Protein AF-A0AAE3EHC3-F1 (afdb_monomer_lite)

Sequence (246 aa):
MERVQYIPTAGWLVIGMGLILLFVLVWFRGLKLGAGDKSVSIGDTVDKKLNSLKKELDEKEAARAHDEEIRKSLFRESNIIDDKVKADMRRIVRSLSDDIYRVFTQYVKCEFPAVQVENFIKGELFQRIDENHMREKLSFNEIAGYLADVLHDIQKEYAVFLTATHKTTCGEGYPSWDIISQGISIILYTWANKTRDVICTRTREKIFLYKASRDRFILPEFRKTSVDDPILKNEGYLLSLEGGPV

Radius of gyration: 37.95 Å; chains: 1; bounding box: 116×39×96 Å

Secondary structure (DSSP, 8-state):
--------HHHHHHHHHHHHHHHHHHHHH--EEESSS-EEEHHHHHHHHHHHHHHHHHHHHHHHHHHHHHHHHHHHHHHHHHHHHHHHHHHHHHHTHHHHHHHHTTT-SSHHHHHHHHHHHHHHHHHHHHHS-HHHHTSTTTHHHHHHHHHHHHHHHHHHHHHHHTTSTT---PPPHHHHHHHHHHHHHHHHHHHHHHHHHHHHHHHHHHHHHGGG--SHHHHIIIIIHHHHHHHHHHHHHHSS--

Organism: NCBI:txid156

pLDDT: mean 84.54, std 15.84, range [35.78, 97.56]

Structure (mmCIF, N/CA/C/O backbone):
data_AF-A0AAE3EHC3-F1
#
_entry.id   AF-A0AAE3EHC3-F1
#
loop_
_atom_site.group_PDB
_atom_site.id
_atom_site.type_symbol
_atom_site.label_atom_id
_atom_site.label_alt_id
_atom_site.label_comp_id
_atom_site.label_asym_id
_atom_site.label_entity_id
_atom_site.label_seq_id
_atom_site.pdbx_PDB_ins_code
_atom_site.Cartn_x
_atom_site.Cartn_y
_atom_site.Cartn_z
_atom_site.occupancy
_atom_site.B_iso_or_equiv
_atom_site.auth_seq_id
_atom_site.auth_comp_id
_atom_site.auth_asym_id
_atom_site.auth_atom_id
_atom_site.pdbx_PDB_model_num
ATOM 1 N N . MET A 1 1 ? -89.915 1.759 39.140 1.00 36.28 1 MET A N 1
ATOM 2 C CA . MET A 1 1 ? -89.037 2.277 38.072 1.00 36.28 1 MET A CA 1
ATOM 3 C C . MET A 1 1 ? -88.158 3.349 38.672 1.00 36.28 1 MET A C 1
ATOM 5 O O . MET A 1 1 ? -88.655 4.216 39.383 1.00 36.28 1 MET A O 1
ATOM 9 N N . GLU A 1 2 ? -86.861 3.172 38.472 1.00 44.47 2 GLU A N 1
ATOM 10 C CA . GLU A 1 2 ? -85.749 3.901 39.070 1.00 44.47 2 GLU A CA 1
ATOM 11 C C . GLU A 1 2 ? -85.826 5.411 38.803 1.00 44.47 2 GLU A C 1
ATOM 13 O O . GLU A 1 2 ? -86.159 5.844 37.702 1.00 44.47 2 GLU A O 1
ATOM 18 N N . ARG A 1 3 ? -85.448 6.228 39.791 1.00 39.03 3 ARG A N 1
ATOM 19 C CA . ARG A 1 3 ? -84.922 7.571 39.524 1.00 39.03 3 ARG A CA 1
ATOM 20 C C . ARG A 1 3 ? -83.465 7.579 39.940 1.00 39.03 3 ARG A C 1
ATOM 22 O O . ARG A 1 3 ? -83.133 7.928 41.068 1.00 39.03 3 ARG A O 1
ATOM 29 N N . VAL A 1 4 ? -82.609 7.150 39.019 1.00 49.62 4 VAL A N 1
ATOM 30 C CA . VAL A 1 4 ? -81.170 7.392 39.103 1.00 49.62 4 VAL A CA 1
ATOM 31 C C . VAL A 1 4 ? -80.992 8.911 39.065 1.00 49.62 4 VAL A C 1
ATOM 33 O O . VAL A 1 4 ? -81.206 9.545 38.033 1.00 49.62 4 VAL A O 1
ATOM 36 N N . GLN A 1 5 ? -80.704 9.514 40.221 1.00 54.09 5 GLN A N 1
ATOM 37 C CA . GLN A 1 5 ? -80.363 10.931 40.315 1.00 54.09 5 GLN A CA 1
ATOM 38 C C . GLN A 1 5 ? -79.058 11.149 39.549 1.00 54.09 5 GLN A C 1
ATOM 40 O O . GLN A 1 5 ? -77.985 10.728 39.977 1.00 54.09 5 GLN A O 1
ATOM 45 N N . TYR A 1 6 ? -79.169 11.768 38.377 1.00 60.84 6 TYR A N 1
ATOM 46 C CA . TYR A 1 6 ? -78.032 12.082 37.529 1.00 60.84 6 TYR A CA 1
ATOM 47 C C . TYR A 1 6 ? -77.221 13.194 38.202 1.00 60.84 6 TYR A C 1
ATOM 49 O O . TYR A 1 6 ? -77.692 14.325 38.329 1.00 60.84 6 TYR A O 1
ATOM 57 N N . ILE A 1 7 ? -76.018 12.866 38.675 1.00 62.09 7 ILE A N 1
ATOM 58 C CA . ILE A 1 7 ? -75.085 13.863 39.205 1.00 62.09 7 ILE A CA 1
ATOM 59 C C . ILE A 1 7 ? -74.756 14.827 38.049 1.00 62.09 7 ILE A C 1
ATOM 61 O O . ILE A 1 7 ? -74.333 14.362 36.984 1.00 62.09 7 ILE A O 1
ATOM 65 N N . PRO A 1 8 ? -74.958 16.148 38.209 1.00 72.50 8 PRO A N 1
ATOM 66 C CA . PRO A 1 8 ? -74.666 17.117 37.158 1.00 72.50 8 PRO A CA 1
ATOM 67 C C . PRO A 1 8 ? -73.189 17.038 36.752 1.00 72.50 8 PRO A C 1
ATOM 69 O O . PRO A 1 8 ? -72.323 16.764 37.580 1.00 72.50 8 PRO A O 1
ATOM 72 N N . THR A 1 9 ? -72.884 17.292 35.479 1.00 66.81 9 THR A N 1
ATOM 73 C CA . THR A 1 9 ? -71.526 17.187 34.901 1.00 66.81 9 THR A CA 1
ATOM 74 C C . THR A 1 9 ? -70.469 17.967 35.689 1.00 66.81 9 THR A C 1
ATOM 76 O O . THR A 1 9 ? -69.347 17.493 35.852 1.00 66.81 9 THR A O 1
ATOM 79 N N . ALA A 1 10 ? -70.841 19.115 36.263 1.00 70.50 10 ALA A N 1
ATOM 80 C CA . ALA A 1 10 ? -69.983 19.891 37.157 1.00 70.50 10 ALA A CA 1
ATOM 81 C C . ALA A 1 10 ? -69.619 19.144 38.459 1.00 70.50 10 ALA A C 1
ATOM 83 O O . ALA A 1 10 ? -68.497 19.266 38.943 1.00 70.50 10 ALA A O 1
ATOM 84 N N . GLY A 1 11 ? -70.525 18.325 39.004 1.00 72.94 11 GLY A N 1
ATOM 85 C CA . GLY A 1 11 ? -70.280 17.508 40.197 1.00 72.94 11 GLY A CA 1
ATOM 86 C C . GLY A 1 11 ? -69.242 16.409 39.957 1.00 72.94 11 GLY A C 1
ATOM 87 O O . GLY A 1 11 ? -68.356 16.211 40.784 1.00 72.94 11 GLY A O 1
ATOM 88 N N . TRP A 1 12 ? -69.276 15.759 38.790 1.00 77.31 12 TRP A N 1
ATOM 89 C CA . TRP A 1 12 ? -68.246 14.789 38.391 1.00 77.31 12 TRP A CA 1
ATOM 90 C C . TRP A 1 12 ? -66.868 15.427 38.212 1.00 77.31 12 TRP A C 1
ATOM 92 O O . TRP A 1 12 ? -65.858 14.813 38.546 1.00 77.31 12 TRP A O 1
ATOM 102 N N . LEU A 1 13 ? -66.828 16.673 37.737 1.00 75.44 13 LEU A N 1
ATOM 103 C CA . LEU A 1 13 ? -65.592 17.430 37.541 1.00 75.44 13 LEU A CA 1
ATOM 104 C C . LEU A 1 13 ? -64.914 17.749 38.883 1.00 75.44 13 LEU A C 1
ATOM 106 O O . LEU A 1 13 ? -63.709 17.558 39.025 1.00 75.44 13 LEU A O 1
ATOM 110 N N . VAL A 1 14 ? -65.694 18.140 39.896 1.00 80.00 14 VAL A N 1
ATOM 111 C CA . VAL A 1 14 ? -65.186 18.384 41.258 1.00 80.00 14 VAL A CA 1
ATOM 112 C C . VAL A 1 14 ? -64.714 17.088 41.920 1.00 80.00 14 VAL A C 1
ATOM 114 O O . VAL A 1 14 ? -63.658 17.078 42.549 1.00 80.00 14 VAL A O 1
ATOM 117 N N . ILE A 1 15 ? -65.441 15.981 41.742 1.00 80.19 15 ILE A N 1
ATOM 118 C CA . ILE A 1 15 ? -65.029 14.668 42.264 1.00 80.19 15 ILE A CA 1
ATOM 119 C C . ILE A 1 15 ? -63.731 14.203 41.588 1.00 80.19 15 ILE A C 1
ATOM 121 O O . ILE A 1 15 ? -62.803 13.773 42.271 1.00 80.19 15 ILE A O 1
ATOM 125 N N . GLY A 1 16 ? -63.626 14.345 40.264 1.00 79.25 16 GLY A N 1
ATOM 126 C CA . GLY A 1 16 ? -62.414 14.022 39.511 1.00 79.25 16 GLY A CA 1
ATOM 127 C C . GLY A 1 16 ? -61.219 14.876 39.937 1.00 79.25 16 GLY A C 1
ATOM 128 O O . GLY A 1 16 ? -60.144 14.345 40.204 1.00 79.25 16 GLY A O 1
ATOM 129 N N . MET A 1 17 ? -61.413 16.187 40.090 1.00 79.12 17 MET A N 1
ATOM 130 C CA . MET A 1 17 ? -60.374 17.106 40.563 1.00 79.12 17 MET A CA 1
ATOM 131 C C . MET A 1 17 ? -59.958 16.809 42.010 1.00 79.12 17 MET A C 1
ATOM 133 O O . MET A 1 17 ? -58.769 16.843 42.321 1.00 79.12 17 MET A O 1
ATOM 137 N N . GLY A 1 18 ? -60.908 16.446 42.876 1.00 78.75 18 GLY A N 1
ATOM 138 C CA . GLY A 1 18 ? -60.641 16.003 44.242 1.00 78.75 18 GLY A CA 1
ATOM 139 C C . GLY A 1 18 ? -59.811 14.721 44.288 1.00 78.75 18 GLY A C 1
ATOM 140 O O . GLY A 1 18 ? -58.843 14.656 45.040 1.00 78.75 18 GLY A O 1
ATOM 141 N N . LEU A 1 19 ? -60.126 13.736 43.440 1.00 78.25 19 LEU A N 1
ATOM 142 C CA . LEU A 1 19 ? -59.364 12.489 43.323 1.00 78.25 19 LEU A CA 1
ATOM 143 C C . LEU A 1 19 ? -57.957 12.715 42.759 1.00 78.25 19 LEU A C 1
ATOM 145 O O . LEU A 1 19 ? -57.012 12.109 43.254 1.00 78.25 19 LEU A O 1
ATOM 149 N N . ILE A 1 20 ? -57.794 13.614 41.784 1.00 77.50 20 ILE A N 1
ATOM 150 C CA . ILE A 1 20 ? -56.479 13.981 41.237 1.00 77.50 20 ILE A CA 1
ATOM 151 C C . ILE A 1 20 ? -55.646 14.720 42.288 1.00 77.50 20 ILE A C 1
ATOM 153 O O . ILE A 1 20 ? -54.471 14.415 42.451 1.00 77.50 20 ILE A O 1
ATOM 157 N N . LEU A 1 21 ? -56.233 15.645 43.051 1.00 75.31 21 LEU A N 1
ATOM 158 C CA . LEU A 1 21 ? -55.541 16.320 44.154 1.00 75.31 21 LEU A CA 1
ATOM 159 C C . LEU A 1 21 ? -55.148 15.346 45.266 1.00 75.31 21 LEU A C 1
ATOM 161 O O . LEU A 1 21 ? -54.032 15.430 45.772 1.00 75.31 21 LEU A O 1
ATOM 165 N N . LEU A 1 22 ? -56.023 14.396 45.611 1.00 72.62 22 LEU A N 1
ATOM 166 C CA . LEU A 1 22 ? -55.708 13.306 46.537 1.00 72.62 22 LEU A CA 1
ATOM 167 C C . LEU A 1 22 ? -54.562 12.448 46.006 1.00 72.62 22 LEU A C 1
ATOM 169 O O . LEU A 1 22 ? -53.642 12.133 46.752 1.00 72.62 22 LEU A O 1
ATOM 173 N N . PHE A 1 23 ? -54.585 12.122 44.716 1.00 73.75 23 PHE A N 1
ATOM 174 C CA . PHE A 1 23 ? -53.541 11.352 44.054 1.00 73.75 23 PHE A CA 1
ATOM 175 C C . PHE A 1 23 ? -52.200 12.092 44.050 1.00 73.75 23 PHE A C 1
ATOM 177 O O . PHE A 1 23 ? -51.184 11.515 44.420 1.00 73.75 23 PHE A O 1
ATOM 184 N N . VAL A 1 24 ? -52.196 13.385 43.721 1.00 71.25 24 VAL A N 1
ATOM 185 C CA . VAL A 1 24 ? -51.008 14.250 43.749 1.00 71.25 24 VAL A CA 1
ATOM 186 C C . VAL A 1 24 ? -50.483 14.398 45.181 1.00 71.25 24 VAL A C 1
ATOM 188 O O . VAL A 1 24 ? -49.283 14.262 45.406 1.00 71.25 24 VAL A O 1
ATOM 191 N N . LEU A 1 25 ? -51.355 14.593 46.174 1.00 67.31 25 LEU A N 1
ATOM 192 C CA . LEU A 1 25 ? -50.965 14.644 47.588 1.00 67.31 25 LEU A CA 1
ATOM 193 C C . LEU A 1 25 ? -50.366 13.318 48.068 1.00 67.31 25 LEU A C 1
ATOM 195 O O . LEU A 1 25 ? -49.360 13.331 48.773 1.00 67.31 25 LEU A O 1
ATOM 199 N N . VAL A 1 26 ? -50.947 12.188 47.667 1.00 65.19 26 VAL A N 1
ATOM 200 C CA . VAL A 1 26 ? -50.441 10.836 47.948 1.00 65.19 26 VAL A CA 1
ATOM 201 C C . VAL A 1 26 ? -49.082 10.599 47.285 1.00 65.19 26 VAL A C 1
ATOM 203 O O . VAL A 1 26 ? -48.185 10.032 47.911 1.00 65.19 26 VAL A O 1
ATOM 206 N N . TRP A 1 27 ? -48.910 11.071 46.051 1.00 61.59 27 TRP A N 1
ATOM 207 C CA . TRP A 1 27 ? -47.677 10.930 45.282 1.00 61.59 27 TRP A CA 1
ATOM 208 C C . TRP A 1 27 ? -46.538 11.780 45.860 1.00 61.59 27 TRP A C 1
ATOM 210 O O . TRP A 1 27 ? -45.421 11.289 45.993 1.00 61.59 27 TRP A O 1
ATOM 220 N N . PHE A 1 28 ? -46.812 13.028 46.262 1.00 57.47 28 PHE A N 1
ATOM 221 C CA . PHE A 1 28 ? -45.798 13.930 46.825 1.00 57.47 28 PHE A CA 1
ATOM 222 C C . PHE A 1 28 ? -45.478 13.674 48.303 1.00 57.47 28 PHE A C 1
ATOM 224 O O . PHE A 1 28 ? -44.359 13.956 48.724 1.00 57.47 28 PHE A O 1
ATOM 231 N N . ARG A 1 29 ? -46.418 13.160 49.114 1.00 51.47 29 ARG A N 1
ATOM 232 C CA . ARG A 1 29 ? -46.154 12.856 50.538 1.00 51.47 29 ARG A CA 1
ATOM 233 C C . ARG A 1 29 ? -45.667 11.435 50.805 1.00 51.47 29 ARG A C 1
ATOM 235 O O . ARG A 1 29 ? -45.159 11.203 51.897 1.00 51.47 29 ARG A O 1
ATOM 242 N N . GLY A 1 30 ? -45.793 10.518 49.846 1.00 46.09 30 GLY A N 1
ATOM 243 C CA . GLY A 1 30 ? -45.443 9.111 50.024 1.00 46.09 30 GLY A CA 1
ATOM 244 C C . GLY A 1 30 ? -46.370 8.422 51.031 1.00 46.09 30 GLY A C 1
ATOM 245 O O . GLY A 1 30 ? -46.301 8.648 52.238 1.00 46.09 30 GLY A O 1
ATOM 246 N N . LEU A 1 31 ? -47.247 7.538 50.556 1.00 49.78 31 LEU A N 1
ATOM 247 C CA . LEU A 1 31 ? -48.026 6.675 51.446 1.00 49.78 31 LEU A CA 1
ATOM 248 C C . LEU A 1 31 ? -47.083 5.745 52.229 1.00 49.78 31 LEU A C 1
ATOM 250 O O . LEU A 1 31 ? -46.548 4.778 51.684 1.00 49.78 31 LEU A O 1
ATOM 254 N N . LYS A 1 32 ? -46.911 6.011 53.529 1.00 46.47 32 LYS A N 1
ATOM 255 C CA . LYS A 1 32 ? -46.438 5.010 54.492 1.00 46.47 32 LYS A CA 1
ATOM 256 C C . LYS A 1 32 ? -47.599 4.062 54.790 1.00 46.47 32 LYS A C 1
ATOM 258 O O . LYS A 1 32 ? -48.385 4.302 55.701 1.00 46.47 32 LYS A O 1
ATOM 263 N N . LEU A 1 33 ? -47.720 2.995 54.006 1.00 44.19 33 LEU A N 1
ATOM 264 C CA . LEU A 1 33 ? -48.576 1.865 54.360 1.00 44.19 33 LEU A CA 1
ATOM 265 C C . LEU A 1 33 ? -47.860 1.075 55.464 1.00 44.19 33 LEU A C 1
ATOM 267 O O . LEU A 1 33 ? -46.911 0.337 55.209 1.00 44.19 33 LEU A O 1
ATOM 271 N N . GLY A 1 34 ? -48.265 1.312 56.710 1.00 38.72 34 GLY A N 1
ATOM 272 C CA . GLY A 1 34 ? -47.787 0.588 57.884 1.00 38.72 34 GLY A CA 1
ATOM 273 C C . GLY A 1 34 ? -48.930 -0.186 58.529 1.00 38.72 34 GLY A C 1
ATOM 274 O O . GLY A 1 34 ? -49.883 0.418 59.013 1.00 38.72 34 GLY A O 1
ATOM 275 N N . ALA A 1 35 ? -48.821 -1.513 58.546 1.00 41.69 35 ALA A N 1
ATOM 276 C CA . ALA A 1 35 ? -49.590 -2.390 59.419 1.00 41.69 35 ALA A CA 1
ATOM 277 C C . ALA A 1 35 ? -48.598 -3.021 60.408 1.00 41.69 35 ALA A C 1
ATOM 279 O O . ALA A 1 35 ? -47.798 -3.873 60.024 1.00 41.69 35 ALA A O 1
ATOM 280 N N . GLY A 1 36 ? -48.610 -2.561 61.663 1.00 44.69 36 GLY A N 1
ATOM 281 C CA . GLY A 1 36 ? -47.638 -2.974 62.683 1.00 44.69 36 GLY A CA 1
ATOM 282 C C . GLY A 1 36 ? -46.228 -2.411 62.458 1.00 44.69 36 GLY A C 1
ATOM 283 O O . GLY A 1 36 ? -45.997 -1.660 61.515 1.00 44.69 36 GLY A O 1
ATOM 284 N N . ASP A 1 37 ? -45.297 -2.773 63.344 1.00 44.62 37 ASP A N 1
ATOM 285 C CA . ASP A 1 37 ? -43.962 -2.179 63.589 1.00 44.62 37 ASP A CA 1
ATOM 286 C C . ASP A 1 37 ? -42.949 -2.220 62.410 1.00 44.62 37 ASP A C 1
ATOM 288 O O . ASP A 1 37 ? -41.737 -2.117 62.581 1.00 44.62 37 ASP A O 1
ATOM 292 N N . LYS A 1 38 ? -43.426 -2.400 61.174 1.00 44.72 38 LYS A N 1
ATOM 293 C CA . LYS A 1 38 ? -42.649 -2.359 59.932 1.00 44.72 38 LYS A CA 1
ATOM 294 C C . LYS A 1 38 ? -43.399 -1.544 58.880 1.00 44.72 38 LYS A C 1
ATOM 296 O O . LYS A 1 38 ? -44.170 -2.075 58.086 1.00 44.72 38 LYS A O 1
ATOM 301 N N . SER A 1 39 ? -43.155 -0.236 58.857 1.00 45.28 39 SER A N 1
ATOM 302 C CA . SER A 1 39 ? -43.596 0.634 57.763 1.00 45.28 39 SER A CA 1
ATOM 303 C C . SER A 1 39 ? -42.665 0.471 56.561 1.00 45.28 39 SER A C 1
ATOM 305 O O . SER A 1 39 ? -41.479 0.787 56.666 1.00 45.28 39 SER A O 1
ATOM 307 N N . VAL A 1 40 ? -43.184 0.018 55.419 1.00 47.34 40 VAL A N 1
ATOM 308 C CA . VAL A 1 40 ? -42.426 -0.040 54.160 1.00 47.34 40 VAL A CA 1
ATOM 309 C C . VAL A 1 40 ? -42.842 1.152 53.308 1.00 47.34 40 VAL A C 1
ATOM 311 O O . VAL A 1 40 ? -44.000 1.271 52.911 1.00 47.34 40 VAL A O 1
ATOM 314 N N . SER A 1 41 ? -41.903 2.067 53.064 1.00 52.78 41 SER A N 1
ATOM 315 C CA . SER A 1 41 ? -42.125 3.212 52.185 1.00 52.78 41 SER A CA 1
ATOM 316 C C . SER A 1 41 ? -41.929 2.772 50.726 1.00 52.78 41 SER A C 1
ATOM 318 O O . SER A 1 41 ? -40.920 2.168 50.357 1.00 52.78 41 SER A O 1
ATOM 320 N N . ILE A 1 42 ? -42.927 3.039 49.884 1.00 52.56 42 ILE A N 1
ATOM 321 C CA . ILE A 1 42 ? -42.875 2.722 48.449 1.00 52.56 42 ILE A CA 1
ATOM 322 C C . ILE A 1 42 ? -41.852 3.626 47.724 1.00 52.56 42 ILE A C 1
ATOM 324 O O . ILE A 1 42 ? -41.232 3.186 46.756 1.00 52.56 42 ILE A O 1
ATOM 328 N N . GLY A 1 43 ? -41.600 4.838 48.239 1.00 56.28 43 GLY A N 1
ATOM 329 C CA . GLY A 1 43 ? -40.615 5.791 47.704 1.00 56.28 43 GLY A CA 1
ATOM 330 C C . GLY A 1 43 ? -39.173 5.280 47.761 1.00 56.28 43 GLY A C 1
ATOM 331 O O . GLY A 1 43 ? -38.480 5.311 46.749 1.00 56.28 43 GLY A O 1
ATOM 332 N N . ASP A 1 44 ? -38.760 4.666 48.875 1.00 60.81 44 ASP A N 1
ATOM 333 C CA . ASP A 1 44 ? -37.388 4.150 49.029 1.00 60.81 44 ASP A CA 1
ATOM 334 C C . ASP A 1 44 ? -37.056 3.032 48.027 1.00 60.81 44 ASP A C 1
ATOM 336 O O . ASP A 1 44 ? -35.895 2.809 47.681 1.00 60.81 44 ASP A O 1
ATOM 340 N N . THR A 1 45 ? -38.067 2.299 47.553 1.00 62.59 45 THR A N 1
ATOM 341 C CA . THR A 1 45 ? -37.876 1.219 46.573 1.00 62.59 45 THR A CA 1
ATOM 342 C C . THR A 1 45 ? -37.735 1.772 45.154 1.00 62.59 45 THR A C 1
ATOM 344 O O . THR A 1 45 ? -36.946 1.247 44.366 1.00 62.59 45 THR A O 1
ATOM 347 N N . VAL A 1 46 ? -38.468 2.842 44.830 1.00 67.75 46 VAL A N 1
ATOM 348 C CA . VAL A 1 46 ? -38.350 3.554 43.549 1.00 67.75 46 VAL A CA 1
ATOM 349 C C . VAL A 1 46 ? -37.020 4.297 43.479 1.00 67.75 46 VAL A C 1
ATOM 351 O O . VAL A 1 46 ? -36.317 4.154 42.483 1.00 67.75 46 VAL A O 1
ATOM 354 N N . ASP A 1 47 ? -36.612 4.977 44.551 1.00 69.50 47 ASP A N 1
ATOM 355 C CA . ASP A 1 47 ? -35.325 5.679 44.614 1.00 69.50 47 ASP A CA 1
ATOM 356 C C . ASP A 1 47 ? -34.138 4.714 44.528 1.00 69.50 47 ASP A C 1
ATOM 358 O O . ASP A 1 47 ? -33.175 4.981 43.811 1.00 69.50 47 ASP A O 1
ATOM 362 N N . LYS A 1 48 ? -34.213 3.539 45.170 1.00 74.62 48 LYS A N 1
ATOM 363 C CA . LYS A 1 48 ? -33.186 2.492 45.021 1.00 74.62 48 LYS A CA 1
ATOM 364 C C . LYS A 1 48 ? -33.072 1.982 43.586 1.00 74.62 48 LYS A C 1
ATOM 366 O O . LYS A 1 48 ? -31.954 1.831 43.101 1.00 74.62 48 LYS A O 1
ATOM 371 N N . LYS A 1 49 ? -34.199 1.748 42.903 1.00 75.31 49 LYS A N 1
ATOM 372 C CA . LYS A 1 49 ? -34.210 1.329 41.490 1.00 75.31 49 LYS A CA 1
ATOM 373 C C . LYS A 1 49 ? -33.734 2.439 40.553 1.00 75.31 49 LYS A C 1
ATOM 375 O O . LYS A 1 49 ? -33.023 2.171 39.594 1.00 75.31 49 LYS A O 1
ATOM 380 N N . LEU A 1 50 ? -34.092 3.691 40.824 1.00 78.56 50 LEU A N 1
ATOM 381 C CA . LEU A 1 50 ? -33.639 4.834 40.036 1.00 78.56 50 LEU A CA 1
ATOM 382 C C . LEU A 1 50 ? -32.129 5.053 40.201 1.00 78.56 50 LEU A C 1
ATOM 384 O O . LEU A 1 50 ? -31.432 5.308 39.224 1.00 78.56 50 LEU A O 1
ATOM 388 N N . ASN A 1 51 ? -31.611 4.900 41.420 1.00 80.62 51 ASN A N 1
ATOM 389 C CA . ASN A 1 51 ? -30.182 5.004 41.701 1.00 80.62 51 ASN A CA 1
ATOM 390 C C . ASN A 1 51 ? -29.383 3.841 41.099 1.00 80.62 51 ASN A C 1
ATOM 392 O O . ASN A 1 51 ? -28.284 4.076 40.605 1.00 80.62 51 ASN A O 1
ATOM 396 N N . SER A 1 52 ? -29.921 2.614 41.077 1.00 81.88 52 SER A N 1
ATOM 397 C CA . SER A 1 52 ? -29.264 1.498 40.381 1.00 81.88 52 SER A CA 1
ATOM 398 C C . SER A 1 52 ? -29.233 1.716 38.868 1.00 81.88 52 SER A C 1
ATOM 400 O O . SER A 1 52 ? -28.191 1.514 38.261 1.00 81.88 52 SER A O 1
ATOM 402 N N . LEU A 1 53 ? -30.324 2.213 38.274 1.00 84.44 53 LEU A N 1
ATOM 403 C CA . LEU A 1 53 ? -30.372 2.542 36.845 1.00 84.44 53 LEU A CA 1
ATOM 404 C C . LEU A 1 53 ? -29.417 3.681 36.470 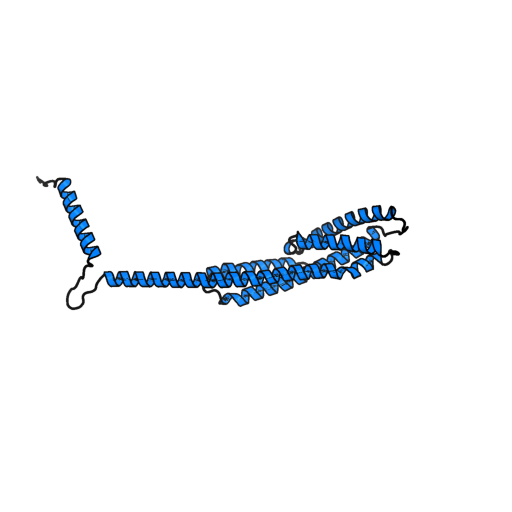1.00 84.44 53 LEU A C 1
ATOM 406 O O . LEU A 1 53 ? -28.760 3.605 35.438 1.00 84.44 53 LEU A O 1
ATOM 410 N N . LYS A 1 54 ? -29.317 4.727 37.301 1.00 86.25 54 LYS A N 1
ATOM 411 C CA . LYS A 1 54 ? -28.325 5.797 37.109 1.00 86.25 54 LYS A CA 1
ATOM 412 C C . LYS A 1 54 ? -26.909 5.241 37.149 1.00 86.25 54 LYS A C 1
ATOM 414 O O . LYS A 1 54 ? -26.131 5.518 36.252 1.00 86.25 54 LYS A O 1
ATOM 419 N N . LYS A 1 55 ? -26.608 4.396 38.136 1.00 88.31 55 LYS A N 1
ATOM 420 C CA . LYS A 1 55 ? -25.289 3.779 38.262 1.00 88.31 55 LYS A CA 1
ATOM 421 C C . LYS A 1 55 ? -24.953 2.879 37.068 1.00 88.31 55 LYS A C 1
ATOM 423 O O . LYS A 1 55 ? -23.849 2.962 36.550 1.00 88.31 55 LYS A O 1
ATOM 428 N N . GLU A 1 56 ? -25.900 2.068 36.599 1.00 85.75 56 GLU A N 1
ATOM 429 C CA . GLU A 1 56 ? -25.732 1.253 35.388 1.00 85.75 56 GLU A CA 1
ATOM 430 C C . GLU A 1 56 ? -25.513 2.117 34.136 1.00 85.75 56 GLU A C 1
ATOM 432 O O . GLU A 1 56 ? -24.718 1.758 33.265 1.00 85.75 56 GLU A O 1
ATOM 437 N N . LEU A 1 57 ? -26.199 3.261 34.038 1.00 87.94 57 LEU A N 1
ATOM 438 C CA . LEU A 1 57 ? -26.006 4.212 32.946 1.00 87.94 57 LEU A CA 1
ATOM 439 C C . LEU A 1 57 ? -24.612 4.847 33.004 1.00 87.94 57 LEU A C 1
ATOM 441 O O . LEU A 1 57 ? -23.914 4.834 31.993 1.00 87.94 57 LEU A O 1
ATOM 445 N N . ASP A 1 58 ? -24.189 5.318 34.176 1.00 89.94 58 ASP A N 1
ATOM 446 C CA . ASP A 1 58 ? -22.874 5.925 34.397 1.00 89.94 58 ASP A CA 1
ATOM 447 C C . ASP A 1 58 ? -21.742 4.919 34.116 1.00 89.94 58 ASP A C 1
ATOM 449 O O . ASP A 1 58 ? -20.766 5.245 33.442 1.00 89.94 58 ASP A O 1
ATOM 453 N N . GLU A 1 59 ? -21.884 3.665 34.566 1.00 89.12 59 GLU A N 1
ATOM 454 C CA . GLU A 1 59 ? -20.932 2.579 34.288 1.00 89.12 59 GLU A CA 1
ATOM 455 C C . GLU A 1 59 ? -20.845 2.283 32.782 1.00 89.12 59 GLU A C 1
ATOM 457 O O . GLU A 1 59 ? -19.752 2.107 32.234 1.00 89.12 59 GLU A O 1
ATOM 462 N N . LYS A 1 60 ? -21.983 2.285 32.077 1.00 89.00 60 LYS A N 1
ATOM 463 C CA . LYS A 1 60 ? -22.025 2.082 30.624 1.00 89.00 60 LYS A CA 1
ATOM 464 C C . LYS A 1 60 ? -21.432 3.262 29.855 1.00 89.00 60 LYS A C 1
ATOM 466 O O . LYS A 1 60 ? -20.760 3.051 28.846 1.00 89.00 60 LYS A O 1
ATOM 471 N N . GLU A 1 61 ? -21.671 4.492 30.295 1.00 90.62 61 GLU A N 1
ATOM 472 C CA . GLU A 1 61 ? -21.075 5.691 29.700 1.00 90.62 61 GLU A CA 1
ATOM 473 C C . GLU A 1 61 ? -19.562 5.738 29.921 1.00 90.62 61 GLU A C 1
ATOM 475 O O . GLU A 1 61 ? -18.820 5.997 28.972 1.00 90.62 61 GLU A O 1
ATOM 480 N N . ALA A 1 62 ? -19.091 5.385 31.119 1.00 92.06 62 ALA A N 1
ATOM 481 C CA . ALA A 1 62 ? -17.668 5.257 31.413 1.00 92.06 62 ALA A CA 1
ATOM 482 C C . ALA A 1 62 ? -16.998 4.182 30.541 1.00 92.06 62 ALA A C 1
ATOM 484 O O . ALA A 1 62 ? -15.935 4.429 29.970 1.00 92.06 62 ALA A O 1
ATOM 485 N N . ALA A 1 63 ? -17.641 3.020 30.363 1.00 92.31 63 ALA A N 1
ATOM 486 C CA . ALA A 1 63 ? -17.147 1.966 29.476 1.00 92.31 63 ALA A CA 1
ATOM 487 C C . ALA A 1 63 ? -17.066 2.428 28.010 1.00 92.31 63 ALA A C 1
ATOM 489 O O . ALA A 1 63 ? -16.072 2.167 27.335 1.00 92.31 63 ALA A O 1
ATOM 490 N N . ARG A 1 64 ? -18.068 3.174 27.521 1.00 93.12 64 ARG A N 1
ATOM 491 C CA . ARG A 1 64 ? -18.033 3.766 26.171 1.00 93.12 64 ARG A CA 1
ATOM 492 C C . ARG A 1 64 ? -16.904 4.774 26.011 1.00 93.12 64 ARG A C 1
ATOM 494 O O . ARG A 1 64 ? -16.239 4.769 24.980 1.00 93.12 64 ARG A O 1
ATOM 501 N N . ALA A 1 65 ? -16.703 5.646 26.998 1.00 93.94 65 ALA A N 1
ATOM 502 C CA . ALA A 1 65 ? -15.634 6.637 26.962 1.00 93.94 65 ALA A CA 1
ATOM 503 C C . ALA A 1 65 ? -14.256 5.960 26.915 1.00 93.94 65 ALA A C 1
ATOM 505 O O . ALA A 1 65 ? -13.421 6.323 26.087 1.00 93.94 65 ALA A O 1
ATOM 506 N N . HIS A 1 66 ? -14.059 4.925 27.735 1.00 94.44 66 HIS A N 1
ATOM 507 C CA . HIS A 1 66 ? -12.840 4.122 27.747 1.00 94.44 66 HIS A CA 1
ATOM 508 C C . HIS A 1 66 ? -12.565 3.445 26.395 1.00 94.44 66 HIS A C 1
ATOM 510 O O . HIS A 1 66 ? -11.480 3.590 25.827 1.00 94.44 66 HIS A O 1
ATOM 516 N N . ASP A 1 67 ? -13.559 2.753 25.837 1.00 94.31 67 ASP A N 1
ATOM 517 C CA . ASP A 1 67 ? -13.419 2.061 24.554 1.00 94.31 67 ASP A CA 1
ATOM 518 C C . ASP A 1 67 ? -13.175 3.033 23.392 1.00 94.31 67 ASP A C 1
ATOM 520 O O . ASP A 1 67 ? -12.418 2.730 22.468 1.00 94.31 67 ASP A O 1
ATOM 524 N N . GLU A 1 68 ? -13.758 4.230 23.444 1.00 94.69 68 GLU A N 1
ATOM 525 C CA . GLU A 1 68 ? -13.534 5.280 22.452 1.00 94.69 68 GLU A CA 1
ATOM 526 C C . GLU A 1 68 ? -12.091 5.814 22.486 1.00 94.69 68 GLU A C 1
ATOM 528 O O . GLU A 1 68 ? -11.500 6.091 21.436 1.00 94.69 68 GLU A O 1
ATOM 533 N N . GLU A 1 69 ? -11.481 5.925 23.668 1.00 95.56 69 GLU A N 1
ATOM 534 C CA . GLU A 1 69 ? -10.061 6.269 23.803 1.00 95.56 69 GLU A CA 1
ATOM 535 C C . GLU A 1 69 ? -9.155 5.173 23.235 1.00 95.56 69 GLU A C 1
ATOM 537 O O . GLU A 1 69 ? -8.233 5.469 22.463 1.00 95.56 69 GLU A O 1
ATOM 542 N N . ILE A 1 70 ? -9.450 3.905 23.537 1.00 95.19 70 ILE A N 1
ATOM 543 C CA . ILE A 1 70 ? -8.712 2.764 22.980 1.00 95.19 70 ILE A CA 1
ATOM 544 C C . ILE A 1 70 ? -8.843 2.744 21.460 1.00 95.19 70 ILE A C 1
ATOM 546 O O . ILE A 1 70 ? -7.834 2.619 20.765 1.00 95.19 70 ILE A O 1
ATOM 550 N N . ARG A 1 71 ? -10.055 2.929 20.927 1.00 95.31 71 ARG A N 1
ATOM 551 C CA . ARG A 1 71 ? -10.317 2.987 19.485 1.00 95.31 71 ARG A CA 1
ATOM 552 C C . ARG A 1 71 ? -9.479 4.067 18.809 1.00 95.31 71 ARG A C 1
ATOM 554 O O . ARG A 1 71 ? -8.885 3.812 17.763 1.00 95.31 71 ARG A O 1
ATOM 561 N N . LYS A 1 72 ? -9.385 5.259 19.408 1.00 95.94 72 LYS A N 1
ATOM 562 C CA . LYS A 1 72 ? -8.542 6.352 18.896 1.00 95.94 72 LYS A CA 1
ATOM 563 C C . LYS A 1 72 ? -7.059 5.988 18.912 1.00 95.94 72 LYS A C 1
ATOM 565 O O . LYS A 1 72 ? -6.376 6.261 17.926 1.00 95.94 72 LYS A O 1
ATOM 570 N N . SER A 1 73 ? -6.560 5.377 19.989 1.00 95.38 73 SER A N 1
ATOM 571 C CA . SER A 1 73 ? -5.161 4.920 20.064 1.00 95.38 73 SER A CA 1
ATOM 572 C C . SER A 1 73 ? -4.865 3.871 18.994 1.00 95.38 73 SER A C 1
ATOM 574 O O . SER A 1 73 ? -3.939 4.031 18.204 1.00 95.38 73 SER A O 1
ATOM 576 N N . LEU A 1 74 ? -5.718 2.851 18.903 1.00 95.75 74 LEU A N 1
ATOM 577 C CA . LEU A 1 74 ? -5.611 1.761 17.940 1.00 95.75 74 LEU A CA 1
ATOM 578 C C . LEU A 1 74 ? -5.649 2.269 16.495 1.00 95.75 74 LEU A C 1
ATOM 580 O O . LEU A 1 74 ? -4.879 1.816 15.651 1.00 95.75 74 LEU A O 1
ATOM 584 N N . PHE A 1 75 ? -6.506 3.251 16.207 1.00 94.94 75 PHE A N 1
ATOM 585 C CA . PHE A 1 75 ? -6.563 3.888 14.895 1.00 94.94 75 PHE A CA 1
ATOM 586 C C . PHE A 1 75 ? -5.261 4.626 14.554 1.00 94.94 75 PHE A C 1
ATOM 588 O O . PHE A 1 75 ? -4.759 4.489 13.439 1.00 94.94 75 PHE A O 1
ATOM 595 N N . ARG A 1 76 ? -4.668 5.355 15.510 1.00 96.50 76 ARG A N 1
ATOM 596 C CA . ARG A 1 76 ? -3.368 6.024 15.314 1.00 96.50 76 ARG A CA 1
ATOM 597 C C . ARG A 1 76 ? -2.254 5.017 15.037 1.00 96.50 76 ARG A C 1
ATOM 599 O O . ARG A 1 76 ? -1.504 5.197 14.084 1.00 96.50 76 ARG A O 1
ATOM 606 N N . GLU A 1 77 ? -2.173 3.950 15.826 1.00 95.94 77 GLU A N 1
ATOM 607 C CA . GLU A 1 77 ? -1.170 2.891 15.649 1.00 95.94 77 GLU A CA 1
ATOM 608 C C . GLU A 1 77 ? -1.336 2.168 14.304 1.00 95.94 77 GLU A C 1
ATOM 610 O O . GLU A 1 77 ? -0.361 1.942 13.588 1.00 95.94 77 GLU A O 1
ATOM 615 N N . SER A 1 78 ? -2.579 1.893 13.900 1.00 95.06 78 SER A N 1
ATOM 616 C CA . SER A 1 78 ? -2.898 1.356 12.575 1.00 95.06 78 SER A CA 1
ATOM 617 C C . SER A 1 78 ? -2.447 2.291 11.444 1.00 95.06 78 SER A C 1
ATOM 619 O O . SER A 1 78 ? -1.892 1.814 10.453 1.00 95.06 78 SER A O 1
ATOM 621 N N . ASN A 1 79 ? -2.654 3.605 11.572 1.00 95.94 79 ASN A N 1
ATOM 622 C CA . ASN A 1 79 ? -2.236 4.569 10.548 1.00 95.94 79 ASN A CA 1
ATOM 623 C C . ASN A 1 79 ? -0.713 4.639 10.414 1.00 95.94 79 ASN A C 1
ATOM 625 O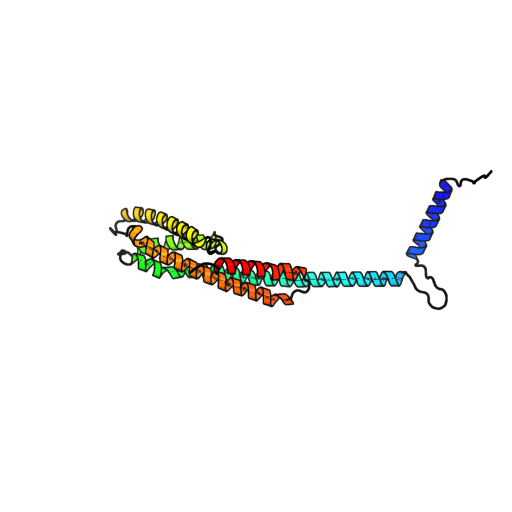 O . ASN A 1 79 ? -0.209 4.690 9.298 1.00 95.94 79 ASN A O 1
ATOM 629 N N . ILE A 1 80 ? 0.025 4.532 11.523 1.00 97.00 80 ILE A N 1
ATOM 630 C CA . ILE A 1 80 ? 1.493 4.438 11.484 1.00 97.00 80 ILE A CA 1
ATOM 631 C C . ILE A 1 80 ? 1.936 3.239 10.633 1.00 97.00 80 ILE A C 1
ATOM 633 O O . ILE A 1 80 ? 2.931 3.325 9.913 1.00 97.00 80 ILE A O 1
ATOM 637 N N . ILE A 1 81 ? 1.214 2.116 10.689 1.00 96.44 81 ILE A N 1
ATOM 638 C CA . ILE A 1 81 ? 1.519 0.959 9.840 1.00 96.44 81 ILE A CA 1
ATOM 639 C C . ILE A 1 81 ? 1.230 1.268 8.364 1.00 96.44 81 ILE A C 1
ATOM 641 O O . ILE A 1 81 ? 2.048 0.914 7.520 1.00 96.44 81 ILE A O 1
ATOM 645 N N . ASP A 1 82 ? 0.132 1.953 8.032 1.00 94.31 82 ASP A N 1
ATOM 646 C CA . ASP A 1 82 ? -0.142 2.353 6.639 1.00 94.31 82 ASP A CA 1
ATOM 647 C C . ASP A 1 82 ? 0.923 3.317 6.091 1.00 94.31 82 ASP A C 1
ATOM 649 O O . ASP A 1 82 ? 1.387 3.147 4.960 1.00 94.31 82 ASP A O 1
ATOM 653 N N . ASP A 1 83 ? 1.381 4.270 6.904 1.00 95.56 83 ASP A N 1
ATOM 654 C CA . ASP A 1 83 ? 2.463 5.185 6.531 1.00 95.56 83 ASP A CA 1
ATOM 655 C C . ASP A 1 83 ? 3.767 4.422 6.259 1.00 95.56 83 ASP A C 1
ATOM 657 O O . ASP A 1 83 ? 4.459 4.688 5.269 1.00 95.56 83 ASP A O 1
ATOM 661 N N . LYS A 1 84 ? 4.081 3.413 7.088 1.00 96.50 84 LYS A N 1
ATOM 662 C CA . LYS A 1 84 ? 5.216 2.505 6.853 1.00 96.50 84 LYS A CA 1
ATOM 663 C C . LYS A 1 84 ? 5.058 1.732 5.546 1.00 96.50 84 LYS A C 1
ATOM 665 O O . LYS A 1 84 ? 6.034 1.642 4.808 1.00 96.50 84 LYS A O 1
ATOM 670 N N . VAL A 1 85 ? 3.860 1.226 5.224 1.00 96.50 85 VAL A N 1
ATOM 671 C CA . VAL A 1 85 ? 3.600 0.547 3.937 1.00 96.50 85 VAL A CA 1
ATOM 672 C C . VAL A 1 85 ? 3.977 1.482 2.793 1.00 96.50 85 VAL A C 1
ATOM 674 O O . VAL A 1 85 ? 4.783 1.119 1.941 1.00 96.50 85 VAL A O 1
ATOM 677 N N . LYS A 1 86 ? 3.459 2.716 2.796 1.00 95.44 86 LYS A N 1
ATOM 678 C CA . LYS A 1 86 ? 3.730 3.690 1.732 1.00 95.44 86 LYS A CA 1
ATOM 679 C C . LYS A 1 86 ? 5.216 4.037 1.626 1.00 95.44 86 LYS A C 1
ATOM 681 O O . LYS A 1 86 ? 5.760 4.103 0.522 1.00 95.44 86 LYS A O 1
ATOM 686 N N . ALA A 1 87 ? 5.891 4.217 2.759 1.00 96.62 87 ALA A N 1
ATOM 687 C CA . ALA A 1 87 ? 7.325 4.483 2.798 1.00 96.62 87 ALA A CA 1
ATOM 688 C C . ALA A 1 87 ? 8.158 3.315 2.238 1.00 96.62 87 ALA A C 1
ATOM 690 O O . ALA A 1 87 ? 9.088 3.550 1.460 1.00 96.62 87 ALA A O 1
ATOM 691 N N . ASP A 1 88 ? 7.810 2.078 2.595 1.00 97.31 88 ASP A N 1
ATOM 692 C CA . ASP A 1 88 ? 8.480 0.861 2.134 1.00 97.31 88 ASP A CA 1
ATOM 693 C C . ASP A 1 88 ? 8.262 0.647 0.625 1.00 97.31 88 ASP A C 1
ATOM 695 O O . ASP A 1 88 ? 9.227 0.417 -0.105 1.00 97.31 88 ASP A O 1
ATOM 699 N N . MET A 1 89 ? 7.038 0.842 0.117 1.00 97.31 89 MET A N 1
ATOM 700 C CA . MET A 1 89 ? 6.746 0.790 -1.325 1.00 97.31 89 MET A CA 1
ATOM 701 C C . MET A 1 89 ? 7.575 1.815 -2.112 1.00 97.31 89 MET A C 1
ATOM 703 O O . MET A 1 89 ? 8.213 1.488 -3.113 1.00 97.31 89 MET A O 1
ATOM 707 N N . ARG A 1 90 ? 7.649 3.062 -1.627 1.00 97.06 90 ARG A N 1
ATOM 708 C CA . ARG A 1 90 ? 8.486 4.101 -2.248 1.00 97.06 90 ARG A CA 1
ATOM 709 C C . ARG A 1 90 ? 9.976 3.755 -2.188 1.00 97.06 90 ARG A C 1
ATOM 711 O O . ARG A 1 90 ? 10.723 4.099 -3.100 1.00 97.06 90 ARG A O 1
ATOM 718 N N . ARG A 1 91 ? 10.436 3.082 -1.127 1.00 97.38 91 ARG A N 1
ATOM 719 C CA . ARG A 1 91 ? 11.823 2.604 -1.019 1.00 97.38 91 ARG A CA 1
ATOM 720 C C . ARG A 1 91 ? 12.135 1.555 -2.086 1.00 97.38 91 ARG A C 1
ATOM 722 O O . ARG A 1 91 ? 13.216 1.627 -2.664 1.00 97.38 91 ARG A O 1
ATOM 729 N N . ILE A 1 92 ? 11.194 0.657 -2.389 1.00 97.56 92 ILE A N 1
ATOM 730 C CA . ILE A 1 92 ? 11.349 -0.324 -3.474 1.00 97.56 92 ILE A CA 1
ATOM 731 C C . ILE A 1 92 ? 11.597 0.401 -4.798 1.00 97.56 92 ILE A C 1
ATOM 733 O O . ILE A 1 92 ? 12.600 0.116 -5.444 1.00 97.56 92 ILE A O 1
ATOM 737 N N . VAL A 1 93 ? 10.773 1.390 -5.160 1.00 97.12 93 VAL A N 1
ATOM 738 C CA . VAL A 1 93 ? 10.957 2.154 -6.412 1.00 97.12 93 VAL A CA 1
ATOM 739 C C . VAL A 1 93 ? 12.324 2.833 -6.468 1.00 97.12 93 VAL A C 1
ATOM 741 O O . VAL A 1 93 ? 13.003 2.769 -7.490 1.00 97.12 93 VAL A O 1
ATOM 744 N N . ARG A 1 94 ? 12.789 3.427 -5.359 1.00 95.50 94 ARG A N 1
ATOM 745 C CA . ARG A 1 94 ? 14.133 4.029 -5.310 1.00 95.50 94 ARG A CA 1
ATOM 746 C C . ARG A 1 94 ? 15.239 3.015 -5.592 1.00 95.50 94 ARG A C 1
ATOM 748 O O . ARG A 1 94 ? 16.188 3.370 -6.279 1.00 95.50 94 ARG A O 1
ATOM 755 N N . SER A 1 95 ? 15.100 1.778 -5.111 1.00 95.50 95 SER A N 1
ATOM 756 C CA . SER A 1 95 ? 16.109 0.728 -5.305 1.00 95.50 95 SER A CA 1
ATOM 757 C C . SER A 1 95 ? 16.196 0.165 -6.729 1.00 95.50 95 SER A C 1
ATOM 759 O O . SER A 1 95 ? 17.124 -0.580 -7.009 1.00 95.50 95 SER A O 1
ATOM 761 N N . LEU A 1 96 ? 15.279 0.529 -7.634 1.00 95.00 96 LEU A N 1
ATOM 762 C CA . LEU A 1 96 ? 15.274 0.025 -9.014 1.00 95.00 96 LEU A CA 1
ATOM 763 C C . LEU A 1 96 ? 16.293 0.711 -9.943 1.00 95.00 96 LEU A C 1
ATOM 765 O O . LEU A 1 96 ? 16.352 0.339 -11.109 1.00 95.00 96 LEU A O 1
ATOM 769 N N . SER A 1 97 ? 17.072 1.703 -9.476 1.00 91.56 97 SER A N 1
ATOM 770 C CA . SER A 1 97 ? 18.066 2.416 -10.314 1.00 91.56 97 SER A CA 1
ATOM 771 C C . SER A 1 97 ? 18.968 1.453 -11.074 1.00 91.56 97 SER A C 1
ATOM 773 O O . SER A 1 97 ? 19.054 1.513 -12.297 1.00 91.56 97 SER A O 1
ATOM 775 N N . ASP A 1 98 ? 19.604 0.544 -10.337 1.00 90.44 98 ASP A N 1
ATOM 776 C CA . ASP A 1 98 ? 20.610 -0.359 -10.886 1.00 90.44 98 ASP A CA 1
ATOM 777 C C . ASP A 1 98 ? 19.982 -1.357 -11.859 1.00 90.44 98 ASP A C 1
ATOM 779 O O . ASP A 1 98 ? 20.568 -1.671 -12.894 1.00 90.44 98 ASP A O 1
ATOM 783 N N . ASP A 1 99 ? 18.776 -1.836 -11.545 1.00 92.38 99 ASP A N 1
ATOM 784 C CA . ASP A 1 99 ? 18.037 -2.770 -12.391 1.00 92.38 99 ASP A CA 1
ATOM 785 C C . ASP A 1 99 ? 17.656 -2.109 -13.722 1.00 92.38 99 ASP A C 1
ATOM 787 O O . ASP A 1 99 ? 17.876 -2.692 -14.785 1.00 92.38 99 ASP A O 1
ATOM 791 N N . ILE A 1 100 ? 17.161 -0.866 -13.675 1.00 91.56 100 ILE A N 1
ATOM 792 C CA . ILE A 1 100 ? 16.850 -0.077 -14.873 1.00 91.56 100 ILE A CA 1
ATOM 793 C C . ILE A 1 100 ? 18.132 0.172 -15.666 1.00 91.56 100 ILE A C 1
ATOM 795 O O . ILE A 1 100 ? 18.182 -0.133 -16.855 1.00 91.56 100 ILE A O 1
ATOM 799 N N . TYR A 1 101 ? 19.197 0.652 -15.020 1.00 88.69 101 TYR A N 1
ATOM 800 C CA . TYR A 1 101 ? 20.456 0.965 -15.692 1.00 88.69 101 TYR A CA 1
ATOM 801 C C . TYR A 1 101 ? 21.034 -0.246 -16.434 1.00 88.69 101 TYR A C 1
ATOM 803 O O . TYR A 1 101 ? 21.492 -0.108 -17.570 1.00 88.69 101 TYR A O 1
ATOM 811 N N . ARG A 1 102 ? 20.948 -1.452 -15.855 1.00 89.25 102 ARG A N 1
ATOM 812 C CA . ARG A 1 102 ? 21.408 -2.705 -16.485 1.00 89.25 102 ARG A CA 1
ATOM 813 C C . ARG A 1 102 ? 20.726 -3.007 -17.817 1.00 89.25 102 ARG A C 1
ATOM 815 O O . ARG A 1 102 ? 21.390 -3.525 -18.711 1.00 89.25 102 ARG A O 1
ATOM 822 N N . VAL A 1 103 ? 19.449 -2.656 -17.980 1.00 89.31 103 VAL A N 1
ATOM 823 C CA . VAL A 1 103 ? 18.723 -2.832 -19.254 1.00 89.31 103 VAL A CA 1
ATOM 824 C C . VAL A 1 103 ? 19.325 -1.955 -20.354 1.00 89.31 103 VAL A C 1
ATOM 826 O O . VAL A 1 103 ? 19.386 -2.362 -21.513 1.00 89.31 103 VAL A O 1
ATOM 829 N N . PHE A 1 104 ? 19.824 -0.771 -19.991 1.00 84.25 104 PHE A N 1
ATOM 830 C CA . PHE A 1 104 ? 20.321 0.223 -20.942 1.00 84.25 104 PHE A CA 1
ATOM 831 C C . PHE A 1 104 ? 21.851 0.276 -21.051 1.00 84.25 104 PHE A C 1
ATOM 833 O O . PHE A 1 104 ? 22.358 0.871 -21.997 1.00 84.25 104 PHE A O 1
ATOM 840 N N . THR A 1 105 ? 22.599 -0.374 -20.152 1.00 79.94 105 THR A N 1
ATOM 841 C CA . THR A 1 105 ? 24.072 -0.259 -20.045 1.00 79.94 105 THR A CA 1
ATOM 842 C C . THR A 1 105 ? 24.798 -0.559 -21.363 1.00 79.94 105 THR A C 1
ATOM 844 O O . THR A 1 105 ? 25.830 0.033 -21.650 1.00 79.94 105 THR A O 1
ATOM 847 N N . GLN A 1 106 ? 24.255 -1.452 -22.195 1.00 78.38 106 GLN A N 1
ATOM 848 C CA . GLN A 1 106 ? 24.860 -1.833 -23.478 1.00 78.38 106 GLN A CA 1
ATOM 849 C C . GLN A 1 106 ? 24.663 -0.792 -24.595 1.00 78.38 106 GLN A C 1
ATOM 851 O O . GLN A 1 106 ? 25.317 -0.874 -25.633 1.00 78.38 106 GLN A O 1
ATOM 856 N N . TYR A 1 107 ? 23.774 0.181 -24.389 1.00 76.38 107 TYR A N 1
ATOM 857 C CA . TYR A 1 107 ? 23.345 1.151 -25.400 1.00 76.38 107 TYR A CA 1
ATOM 858 C C . TYR A 1 107 ? 23.703 2.598 -25.038 1.00 76.38 107 TYR A C 1
ATOM 860 O O . TYR A 1 107 ? 23.639 3.486 -25.884 1.00 76.38 107 TYR A O 1
ATOM 868 N N . VAL A 1 108 ? 24.081 2.836 -23.784 1.00 71.00 108 VAL A N 1
ATOM 869 C CA . VAL A 1 108 ? 24.342 4.162 -23.222 1.00 71.00 108 VAL A CA 1
ATOM 870 C C . VAL A 1 108 ? 25.824 4.506 -23.385 1.00 71.00 108 VAL A C 1
ATOM 872 O O . VAL A 1 108 ? 26.682 3.832 -22.820 1.00 71.00 108 VAL A O 1
ATOM 875 N N . LYS A 1 109 ? 26.139 5.570 -24.133 1.00 71.06 109 LYS A N 1
ATOM 876 C CA . LYS A 1 109 ? 27.489 6.167 -24.203 1.00 71.06 109 LYS A CA 1
ATOM 877 C C . LYS A 1 109 ? 27.582 7.453 -23.366 1.00 71.06 109 LYS A C 1
ATOM 879 O O . LYS A 1 109 ? 28.666 7.805 -22.910 1.00 71.06 109 LYS A O 1
ATOM 884 N N . CYS A 1 110 ? 26.459 8.126 -23.129 1.00 70.56 110 CYS A N 1
ATOM 885 C CA . CYS A 1 110 ? 26.279 9.310 -22.303 1.00 70.56 110 CYS A CA 1
ATOM 886 C C . CYS A 1 110 ? 25.274 9.018 -21.189 1.00 70.56 110 CYS A C 1
ATOM 888 O O . CYS A 1 110 ? 24.180 8.523 -21.422 1.00 70.56 110 CYS A O 1
ATOM 890 N N . GLU A 1 111 ? 25.611 9.397 -19.963 1.00 73.44 111 GLU A N 1
ATOM 891 C CA . GLU A 1 111 ? 24.801 9.108 -18.776 1.00 73.44 111 GLU A CA 1
ATOM 892 C C . GLU A 1 111 ? 23.446 9.844 -18.764 1.00 73.44 111 GLU A C 1
ATOM 894 O O . GLU A 1 111 ? 22.462 9.349 -18.216 1.00 73.44 111 GLU A O 1
ATOM 899 N N . PHE A 1 112 ? 23.360 11.007 -19.421 1.00 75.69 112 PHE A N 1
ATOM 900 C CA . PHE A 1 112 ? 22.194 11.890 -19.340 1.00 75.69 112 PHE A CA 1
ATOM 901 C C . PHE A 1 112 ? 20.873 11.240 -19.783 1.00 75.69 112 PHE A C 1
ATOM 903 O O . PHE A 1 112 ? 19.895 11.330 -19.036 1.00 75.69 112 PHE A O 1
ATOM 910 N N . PRO A 1 113 ? 20.776 10.555 -20.937 1.00 76.94 113 PRO A N 1
ATOM 911 C CA . PRO A 1 113 ? 19.497 9.990 -21.330 1.00 76.94 113 PRO A CA 1
ATOM 912 C C . PRO A 1 113 ? 19.191 8.670 -20.596 1.00 76.94 113 PRO A C 1
ATOM 914 O O . PRO A 1 113 ? 18.023 8.312 -20.480 1.00 76.94 113 PRO A O 1
ATOM 917 N N . ALA A 1 114 ? 20.186 7.998 -19.998 1.00 78.81 114 ALA A N 1
ATOM 918 C CA . ALA A 1 114 ? 19.935 6.890 -19.067 1.00 78.81 114 ALA A CA 1
ATOM 919 C C . ALA A 1 114 ? 19.218 7.372 -17.794 1.00 78.81 114 ALA A C 1
ATOM 921 O O . ALA A 1 114 ? 18.253 6.748 -17.355 1.00 78.81 114 ALA A O 1
ATOM 922 N N . VAL A 1 115 ? 19.626 8.530 -17.261 1.00 85.50 115 VAL A N 1
ATOM 923 C CA . VAL A 1 115 ? 18.951 9.184 -16.127 1.00 85.50 115 VAL A CA 1
ATOM 924 C C . VAL A 1 115 ? 17.520 9.590 -16.489 1.00 85.50 115 VAL A C 1
ATOM 926 O O . VAL A 1 115 ? 16.614 9.445 -15.673 1.00 85.50 115 VAL A O 1
ATOM 929 N N . GLN A 1 116 ? 17.276 10.062 -17.716 1.00 87.25 116 GLN A N 1
ATOM 930 C CA . GLN A 1 116 ? 15.911 10.377 -18.161 1.00 87.25 116 GLN A CA 1
ATOM 931 C C . GLN A 1 116 ? 15.016 9.139 -18.192 1.00 87.25 116 GLN A C 1
ATOM 933 O O . GLN A 1 116 ? 13.874 9.200 -17.735 1.00 87.25 116 GLN A O 1
ATOM 938 N N . VAL A 1 117 ? 15.548 8.015 -18.677 1.00 88.56 117 VAL A N 1
ATOM 939 C CA . VAL A 1 117 ? 14.820 6.746 -18.696 1.00 88.56 117 VAL A CA 1
ATOM 940 C C . VAL A 1 117 ? 14.486 6.261 -17.293 1.00 88.56 117 VAL A C 1
ATOM 942 O O . VAL A 1 117 ? 13.344 5.905 -17.009 1.00 88.56 117 VAL A O 1
ATOM 945 N N . GLU A 1 118 ? 15.458 6.312 -16.387 1.00 92.12 118 GLU A N 1
ATOM 946 C CA . GLU A 1 118 ? 15.226 6.017 -14.978 1.00 92.12 118 GLU A CA 1
ATOM 947 C C . GLU A 1 118 ? 14.129 6.908 -14.380 1.00 92.12 118 GLU A C 1
ATOM 949 O O . GLU A 1 118 ? 13.235 6.409 -13.692 1.00 92.12 118 GLU A O 1
ATOM 954 N N . ASN A 1 119 ? 14.176 8.213 -14.656 1.00 92.69 119 ASN A N 1
ATOM 955 C CA . ASN A 1 119 ? 13.254 9.184 -14.080 1.00 92.69 119 ASN A CA 1
ATOM 956 C C . ASN A 1 119 ? 11.805 8.935 -14.487 1.00 92.69 119 ASN A C 1
ATOM 958 O O . ASN A 1 119 ? 10.948 8.934 -13.604 1.00 92.69 119 ASN A O 1
ATOM 962 N N . PHE A 1 120 ? 11.507 8.715 -15.772 1.00 93.81 120 PHE A N 1
ATOM 963 C CA . PHE A 1 120 ? 10.113 8.507 -16.176 1.00 93.81 120 P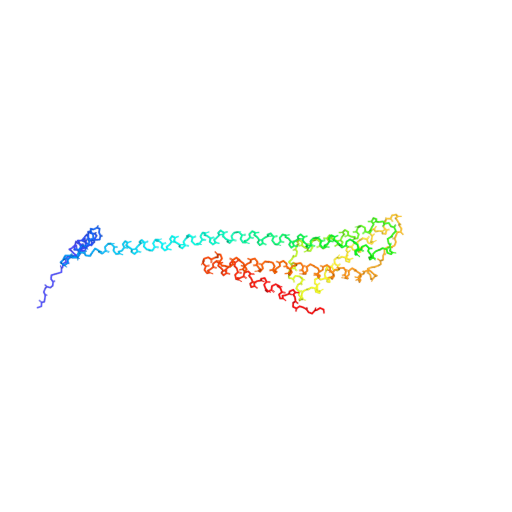HE A CA 1
ATOM 964 C C . PHE A 1 120 ? 9.592 7.140 -15.716 1.00 93.81 120 PHE A C 1
ATOM 966 O O . PHE A 1 120 ? 8.469 7.066 -15.228 1.00 93.81 120 PHE A O 1
ATOM 973 N N . ILE A 1 121 ? 10.415 6.079 -15.753 1.00 95.12 121 ILE A N 1
ATOM 974 C CA . ILE A 1 121 ? 10.013 4.756 -15.243 1.00 95.12 121 ILE A CA 1
ATOM 975 C C . ILE A 1 121 ? 9.685 4.850 -13.752 1.00 95.12 121 ILE A C 1
ATOM 977 O O . ILE A 1 121 ? 8.643 4.382 -13.300 1.00 95.12 121 ILE A O 1
ATOM 981 N N . LYS A 1 122 ? 10.564 5.467 -12.957 1.00 96.38 122 LYS A N 1
ATOM 982 C CA . LYS A 1 122 ? 10.309 5.634 -11.524 1.00 96.38 122 LYS A CA 1
ATOM 983 C C . LYS A 1 122 ? 9.163 6.592 -11.247 1.00 96.38 122 LYS A C 1
ATOM 985 O O . LYS A 1 122 ? 8.422 6.353 -10.299 1.00 96.38 122 LYS A O 1
ATOM 990 N N . GLY A 1 123 ? 9.031 7.654 -12.037 1.00 96.00 123 GLY A N 1
ATOM 991 C CA . GLY A 1 123 ? 7.925 8.604 -11.961 1.00 96.00 123 GLY A CA 1
ATOM 992 C C . GLY A 1 123 ? 6.587 7.891 -12.091 1.00 96.00 123 GLY A C 1
ATOM 993 O O . GLY A 1 123 ? 5.745 8.020 -11.204 1.00 96.00 123 GLY A O 1
ATOM 994 N N . GLU A 1 124 ? 6.469 7.036 -13.105 1.00 95.75 124 GLU A N 1
ATOM 995 C CA . GLU A 1 124 ? 5.306 6.187 -13.334 1.00 95.75 124 GLU A CA 1
ATOM 996 C C . GLU A 1 124 ? 5.001 5.314 -12.104 1.00 95.75 124 GLU A C 1
ATOM 998 O O . GLU A 1 124 ? 3.907 5.356 -11.544 1.00 95.75 124 GLU A O 1
ATOM 1003 N N . LEU A 1 125 ? 5.996 4.586 -11.587 1.00 96.88 125 LEU A N 1
ATOM 1004 C CA . LEU A 1 125 ? 5.807 3.715 -10.419 1.00 96.88 125 LEU A CA 1
ATOM 1005 C C . LEU A 1 125 ? 5.467 4.476 -9.129 1.00 96.88 125 LEU A C 1
ATOM 1007 O O . LEU A 1 125 ? 4.694 3.980 -8.305 1.00 96.88 125 LEU A O 1
ATOM 1011 N N . PHE A 1 126 ? 6.030 5.670 -8.924 1.00 97.19 126 PHE A N 1
ATOM 1012 C CA . PHE A 1 126 ? 5.664 6.524 -7.795 1.00 97.19 126 PHE A CA 1
ATOM 1013 C C . PHE A 1 126 ? 4.221 7.004 -7.903 1.00 97.19 126 PHE A C 1
ATOM 1015 O O . PHE A 1 126 ? 3.498 6.931 -6.908 1.00 97.19 126 PHE A O 1
ATOM 1022 N N . GLN A 1 127 ? 3.794 7.426 -9.094 1.00 95.44 127 GLN A N 1
ATOM 1023 C CA . GLN A 1 127 ? 2.417 7.835 -9.345 1.00 95.44 127 GLN A CA 1
ATOM 1024 C C . GLN A 1 127 ? 1.447 6.690 -9.037 1.00 95.44 127 GLN A C 1
ATOM 1026 O O . GLN A 1 127 ? 0.494 6.873 -8.281 1.00 95.44 127 GLN A O 1
ATOM 1031 N N . ARG A 1 128 ? 1.751 5.472 -9.503 1.00 94.88 128 ARG A N 1
ATOM 1032 C CA . ARG A 1 128 ? 0.963 4.273 -9.181 1.00 94.88 128 ARG A CA 1
ATOM 1033 C C . ARG A 1 128 ? 0.834 4.036 -7.677 1.00 94.88 128 ARG A C 1
ATOM 1035 O O . ARG A 1 128 ? -0.260 3.754 -7.202 1.00 94.88 128 ARG A O 1
ATOM 1042 N N . ILE A 1 129 ? 1.918 4.176 -6.915 1.00 95.00 129 ILE A N 1
ATOM 1043 C CA . ILE A 1 129 ? 1.884 4.024 -5.450 1.00 95.00 129 ILE A CA 1
ATOM 1044 C C . ILE A 1 129 ? 1.008 5.090 -4.780 1.00 95.00 129 ILE A C 1
ATOM 1046 O O . ILE A 1 129 ? 0.397 4.820 -3.743 1.00 95.00 129 ILE A O 1
ATOM 1050 N N . ASP A 1 130 ? 0.990 6.305 -5.319 1.00 92.56 130 ASP A N 1
ATOM 1051 C CA . ASP A 1 130 ? 0.317 7.439 -4.698 1.00 92.56 130 ASP A CA 1
ATOM 1052 C C . ASP A 1 130 ? -1.170 7.530 -5.039 1.00 92.56 130 ASP A C 1
ATOM 1054 O O . ASP A 1 130 ? -1.950 7.935 -4.174 1.00 92.56 130 ASP A O 1
ATOM 1058 N N . GLU A 1 131 ? -1.547 7.134 -6.252 1.00 91.19 131 GLU A N 1
ATOM 1059 C CA . GLU A 1 131 ? -2.883 7.359 -6.805 1.00 91.19 131 GLU A CA 1
ATOM 1060 C C . GLU A 1 131 ? -3.743 6.090 -6.844 1.00 91.19 131 GLU A C 1
ATOM 1062 O O . GLU A 1 131 ? -4.970 6.188 -6.802 1.00 91.19 131 GLU A O 1
ATOM 1067 N N . ASN A 1 132 ? -3.138 4.896 -6.860 1.00 91.44 132 ASN A N 1
ATOM 1068 C CA . ASN A 1 132 ? -3.890 3.653 -7.023 1.00 91.44 132 ASN A CA 1
ATOM 1069 C C . ASN A 1 132 ? -4.127 2.895 -5.715 1.00 91.44 132 ASN A C 1
ATOM 1071 O O . ASN A 1 132 ? -3.333 2.896 -4.770 1.00 91.44 132 ASN A O 1
ATOM 1075 N N . HIS A 1 133 ? -5.206 2.109 -5.706 1.00 92.00 133 HIS A N 1
ATOM 1076 C CA . HIS A 1 133 ? -5.460 1.105 -4.678 1.00 92.00 133 HIS A CA 1
ATOM 1077 C C . HIS A 1 133 ? -4.574 -0.128 -4.890 1.00 92.00 133 HIS A C 1
ATOM 1079 O O . HIS A 1 133 ? -5.014 -1.166 -5.377 1.00 92.00 133 HIS A O 1
ATOM 1085 N N . MET A 1 134 ? -3.307 -0.028 -4.480 1.00 94.19 134 MET A N 1
ATOM 1086 C CA . MET A 1 134 ? -2.294 -1.071 -4.703 1.00 94.19 134 MET A CA 1
ATOM 1087 C C . MET A 1 134 ? -2.683 -2.458 -4.166 1.00 94.19 134 MET A C 1
ATOM 1089 O O . MET A 1 134 ? -2.269 -3.461 -4.732 1.00 94.19 134 MET A O 1
ATOM 1093 N N . ARG A 1 135 ? -3.506 -2.543 -3.110 1.00 93.19 135 ARG A N 1
ATOM 1094 C CA . ARG A 1 135 ? -4.008 -3.831 -2.585 1.00 93.19 135 ARG A CA 1
ATOM 1095 C C . ARG A 1 135 ? -4.934 -4.553 -3.567 1.00 93.19 135 ARG A C 1
ATOM 1097 O O . ARG A 1 135 ? -4.951 -5.773 -3.597 1.00 93.19 135 ARG A O 1
ATOM 1104 N N . GLU A 1 136 ? -5.705 -3.800 -4.340 1.00 92.94 136 GLU A N 1
ATOM 1105 C CA . GLU A 1 136 ? -6.627 -4.333 -5.343 1.00 92.94 136 GLU A CA 1
ATOM 1106 C C . GLU A 1 136 ? -5.877 -4.626 -6.643 1.00 92.94 136 GLU A C 1
ATOM 1108 O O . GLU A 1 136 ? -5.916 -5.748 -7.143 1.00 92.94 136 GLU A O 1
ATOM 1113 N N . LYS A 1 137 ? -5.075 -3.658 -7.102 1.00 93.88 137 LYS A N 1
ATOM 1114 C CA . LYS A 1 137 ? -4.323 -3.756 -8.359 1.00 93.88 137 LYS A CA 1
ATOM 1115 C C . LYS A 1 137 ? -3.263 -4.855 -8.362 1.00 93.88 137 LYS A C 1
ATOM 1117 O O . LYS A 1 137 ? -2.945 -5.393 -9.415 1.00 93.88 137 LYS A O 1
ATOM 1122 N N . LEU A 1 138 ? -2.719 -5.195 -7.193 1.00 93.75 138 LEU A N 1
ATOM 1123 C CA . LEU A 1 138 ? -1.769 -6.300 -7.026 1.00 93.75 138 LEU A CA 1
ATOM 1124 C C . LEU A 1 138 ? -2.431 -7.603 -6.559 1.00 93.75 138 LEU A C 1
ATOM 1126 O O . LEU A 1 138 ? -1.725 -8.558 -6.227 1.00 93.75 138 LEU A O 1
ATOM 1130 N N . SER A 1 139 ? -3.765 -7.656 -6.514 1.00 92.50 139 SER A N 1
ATOM 1131 C CA . SER A 1 139 ? -4.482 -8.910 -6.288 1.00 92.50 139 SER A CA 1
ATOM 1132 C C . SER A 1 139 ? -4.244 -9.873 -7.447 1.00 92.50 139 SER A C 1
ATOM 1134 O O . SER A 1 139 ? -3.989 -9.458 -8.581 1.00 92.50 139 SER A O 1
ATOM 1136 N N . PHE A 1 140 ? -4.352 -11.171 -7.171 1.00 87.38 140 PHE A N 1
ATOM 1137 C CA . PHE A 1 140 ? -4.102 -12.208 -8.170 1.00 87.38 140 PHE A CA 1
ATOM 1138 C C . PHE A 1 140 ? -4.904 -12.013 -9.470 1.00 87.38 140 PHE A C 1
ATOM 1140 O O . PHE A 1 140 ? -4.380 -12.230 -10.560 1.00 87.38 140 PHE A O 1
ATOM 1147 N N . ASN A 1 141 ? -6.155 -11.565 -9.357 1.00 87.75 141 ASN A N 1
ATOM 1148 C CA . ASN A 1 141 ? -7.045 -11.426 -10.507 1.00 87.75 141 ASN A CA 1
ATOM 1149 C C . ASN A 1 141 ? -6.712 -10.208 -11.382 1.00 87.75 141 ASN A C 1
ATOM 1151 O O . ASN A 1 141 ? -7.037 -10.210 -12.566 1.00 87.75 141 ASN A O 1
ATOM 1155 N N . GLU A 1 142 ? -6.092 -9.168 -10.817 1.00 91.88 142 GLU A N 1
ATOM 1156 C CA . GLU A 1 142 ? -5.849 -7.905 -11.526 1.00 91.88 142 GLU A CA 1
ATOM 1157 C C . GLU A 1 142 ? -4.394 -7.711 -11.958 1.00 91.88 142 GLU A C 1
ATOM 1159 O O . GLU A 1 142 ? -4.144 -7.002 -12.934 1.00 91.88 142 GLU A O 1
ATOM 1164 N N . ILE A 1 143 ? -3.435 -8.342 -11.271 1.00 92.88 143 ILE A N 1
ATOM 1165 C CA . ILE A 1 143 ? -2.008 -8.017 -11.400 1.00 92.88 143 ILE A CA 1
ATOM 1166 C C . ILE A 1 143 ? -1.488 -8.111 -12.838 1.00 92.88 143 ILE A C 1
ATOM 1168 O O . ILE A 1 143 ? -0.719 -7.255 -13.264 1.00 92.88 143 ILE A O 1
ATOM 1172 N N . ALA A 1 144 ? -1.924 -9.110 -13.610 1.00 92.19 144 ALA A N 1
ATOM 1173 C CA . ALA A 1 144 ? -1.466 -9.292 -14.985 1.00 92.19 144 ALA A CA 1
ATOM 1174 C C . ALA A 1 144 ? -1.922 -8.147 -15.904 1.00 92.19 144 ALA A C 1
ATOM 1176 O O . ALA A 1 144 ? -1.106 -7.583 -16.631 1.00 92.19 144 ALA A O 1
ATOM 1177 N N . GLY A 1 145 ? -3.207 -7.778 -15.843 1.00 94.19 145 GLY A N 1
ATOM 1178 C CA . GLY A 1 145 ? -3.749 -6.662 -16.623 1.00 94.19 145 GLY A CA 1
ATOM 1179 C C . GLY A 1 145 ? -3.161 -5.329 -16.173 1.00 94.19 145 GLY A C 1
ATOM 1180 O O . GLY A 1 145 ? -2.711 -4.536 -16.993 1.00 94.19 145 GLY A O 1
ATOM 1181 N N . TYR A 1 146 ? -3.048 -5.136 -14.860 1.00 95.56 146 TYR A N 1
ATOM 1182 C CA . TYR A 1 146 ? -2.473 -3.925 -14.294 1.00 95.56 146 TYR A CA 1
ATOM 1183 C C . TYR A 1 146 ? -1.014 -3.705 -14.713 1.00 95.56 146 TYR A C 1
ATOM 1185 O O . TYR A 1 146 ? -0.633 -2.596 -15.080 1.00 95.56 146 TYR A O 1
ATOM 1193 N N . LEU A 1 147 ? -0.187 -4.754 -14.692 1.00 95.94 147 LEU A N 1
ATOM 1194 C CA . LEU A 1 147 ? 1.201 -4.654 -15.140 1.00 95.94 147 LEU A CA 1
ATOM 1195 C C . LEU A 1 147 ? 1.318 -4.403 -16.644 1.00 95.94 147 LEU A C 1
ATOM 1197 O O . LEU A 1 147 ? 2.232 -3.692 -17.056 1.00 95.94 147 LEU A O 1
ATOM 1201 N N . ALA A 1 148 ? 0.400 -4.940 -17.452 1.00 95.75 148 ALA A N 1
ATOM 1202 C CA . ALA A 1 148 ? 0.345 -4.642 -18.879 1.00 95.75 148 ALA A CA 1
ATOM 1203 C C . ALA A 1 148 ? 0.025 -3.159 -19.137 1.00 95.75 148 ALA A C 1
ATOM 1205 O O . ALA A 1 148 ? 0.675 -2.541 -19.979 1.00 95.75 148 ALA A O 1
ATOM 1206 N N . ASP A 1 149 ? -0.899 -2.570 -18.372 1.00 96.06 149 ASP A N 1
ATOM 1207 C CA . ASP A 1 149 ? -1.229 -1.142 -18.467 1.00 96.06 149 ASP A CA 1
ATOM 1208 C C . ASP A 1 149 ? -0.031 -0.258 -18.086 1.00 96.06 149 ASP A C 1
ATOM 1210 O O . ASP A 1 149 ? 0.324 0.664 -18.819 1.00 96.06 149 ASP A O 1
ATOM 1214 N N . VAL A 1 150 ? 0.650 -0.579 -16.977 1.00 96.75 150 VAL A N 1
ATOM 1215 C CA . VAL A 1 150 ? 1.864 0.143 -16.551 1.00 96.75 150 VAL A CA 1
ATOM 1216 C C . VAL A 1 150 ? 2.965 0.030 -17.606 1.00 96.75 150 VAL A C 1
ATOM 1218 O O . VAL A 1 150 ? 3.618 1.020 -17.933 1.00 96.75 150 VAL A O 1
ATOM 1221 N N . LEU A 1 151 ? 3.168 -1.163 -18.171 1.00 96.88 151 LEU A N 1
ATOM 1222 C CA . LEU A 1 151 ? 4.153 -1.386 -19.227 1.00 96.88 151 LEU A CA 1
ATOM 1223 C C . LEU A 1 151 ? 3.834 -0.564 -20.485 1.00 96.88 151 LEU A C 1
ATOM 1225 O O . LEU A 1 151 ? 4.743 0.002 -21.090 1.00 96.88 151 LEU A O 1
ATOM 1229 N N . HIS A 1 152 ? 2.557 -0.474 -20.858 1.00 96.50 152 HIS A N 1
ATOM 1230 C CA . HIS A 1 152 ? 2.092 0.321 -21.996 1.00 96.50 152 HIS A CA 1
ATOM 1231 C C . HIS A 1 152 ? 2.310 1.822 -21.792 1.00 96.50 152 HIS A C 1
ATOM 1233 O O . HIS A 1 152 ? 2.735 2.518 -22.713 1.00 96.50 152 HIS A O 1
ATOM 1239 N N . ASP A 1 153 ? 2.070 2.338 -20.589 1.00 96.25 153 ASP A N 1
ATOM 1240 C CA . ASP A 1 153 ? 2.304 3.755 -20.303 1.00 96.25 153 ASP A CA 1
ATOM 1241 C C . ASP A 1 153 ? 3.807 4.091 -20.304 1.00 96.25 153 ASP A C 1
ATOM 1243 O O . ASP A 1 153 ? 4.219 5.070 -20.930 1.00 96.25 153 ASP A O 1
ATOM 1247 N N . ILE A 1 154 ? 4.653 3.199 -19.775 1.00 96.62 154 ILE A N 1
ATOM 1248 C CA . ILE A 1 154 ? 6.118 3.296 -19.907 1.00 96.62 154 ILE A CA 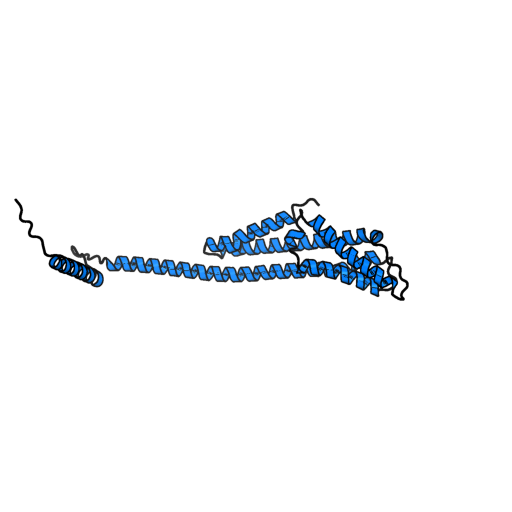1
ATOM 1249 C C . ILE A 1 154 ? 6.553 3.261 -21.380 1.00 96.62 154 ILE A C 1
ATOM 1251 O O . ILE A 1 154 ? 7.441 4.016 -21.779 1.00 96.62 154 ILE A O 1
ATOM 1255 N N . GLN A 1 155 ? 5.936 2.412 -22.208 1.00 96.31 155 GLN A N 1
ATOM 1256 C CA . GLN A 1 155 ? 6.232 2.336 -23.642 1.00 96.31 155 GLN A CA 1
ATOM 1257 C C . GLN A 1 155 ? 5.938 3.660 -24.357 1.00 96.31 155 GLN A C 1
ATOM 1259 O O . GLN A 1 155 ? 6.726 4.087 -25.206 1.00 96.31 155 GLN A O 1
ATOM 1264 N N . LYS A 1 156 ? 4.818 4.318 -24.030 1.00 95.50 156 LYS A N 1
ATOM 1265 C CA . LYS A 1 156 ? 4.470 5.627 -24.607 1.00 95.50 156 LYS A CA 1
ATOM 1266 C C . LYS A 1 156 ? 5.509 6.682 -24.249 1.00 95.50 156 LYS A C 1
ATOM 1268 O O . LYS A 1 156 ? 5.992 7.370 -25.147 1.00 95.50 156 LYS A O 1
ATOM 1273 N N . GLU A 1 157 ? 5.886 6.771 -22.976 1.00 94.38 157 GLU A N 1
ATOM 1274 C CA . GLU A 1 157 ? 6.928 7.697 -22.517 1.00 94.38 157 GLU A CA 1
ATOM 1275 C C . GLU A 1 157 ? 8.271 7.405 -23.195 1.00 94.38 157 GLU A C 1
ATOM 1277 O O . GLU A 1 157 ? 8.961 8.314 -23.665 1.00 94.38 157 GLU A O 1
ATOM 1282 N N . TYR A 1 158 ? 8.608 6.125 -23.373 1.00 93.12 158 TYR A N 1
ATOM 1283 C CA . TYR A 1 158 ? 9.816 5.737 -24.090 1.00 93.12 158 TYR A CA 1
ATOM 1284 C C . TYR A 1 158 ? 9.803 6.167 -25.565 1.00 93.12 158 TYR A C 1
ATOM 1286 O O . TYR A 1 158 ? 10.820 6.624 -26.086 1.00 93.12 158 TYR A O 1
ATOM 1294 N N . ALA A 1 159 ? 8.661 6.082 -26.251 1.00 92.12 159 ALA A N 1
ATOM 1295 C CA . ALA A 1 159 ? 8.533 6.548 -27.633 1.00 92.12 159 ALA A CA 1
ATOM 1296 C C . ALA A 1 159 ? 8.728 8.073 -27.756 1.00 92.12 159 ALA A C 1
ATOM 1298 O O . ALA A 1 159 ? 9.368 8.556 -28.701 1.00 92.12 159 ALA A O 1
ATOM 1299 N N . VAL A 1 160 ? 8.224 8.837 -26.779 1.00 91.06 160 VAL A N 1
ATOM 1300 C CA . VAL A 1 160 ? 8.461 10.286 -26.680 1.00 91.06 160 VAL A CA 1
ATOM 1301 C C . VAL A 1 160 ? 9.948 10.563 -26.456 1.00 91.06 160 VAL A C 1
ATOM 1303 O O . VAL A 1 160 ? 10.534 11.389 -27.163 1.00 91.06 160 VAL A O 1
ATOM 1306 N N . PHE A 1 161 ? 10.578 9.823 -25.542 1.00 89.06 161 PHE A N 1
ATOM 1307 C CA . PHE A 1 161 ? 12.010 9.903 -25.269 1.00 89.06 161 PHE A CA 1
ATOM 1308 C C . PHE A 1 161 ? 12.860 9.628 -26.521 1.00 89.06 161 PHE A C 1
ATOM 1310 O O . PHE A 1 161 ? 13.711 10.450 -26.858 1.00 89.06 161 PHE A O 1
ATOM 1317 N N . LEU A 1 162 ? 12.595 8.546 -27.262 1.00 87.62 162 LEU A N 1
ATOM 1318 C CA . LEU A 1 162 ? 13.308 8.224 -28.508 1.00 87.62 162 LEU A CA 1
ATOM 1319 C C . LEU A 1 162 ? 13.182 9.344 -29.552 1.00 87.62 162 LEU A C 1
ATOM 1321 O O . LEU A 1 162 ? 14.151 9.731 -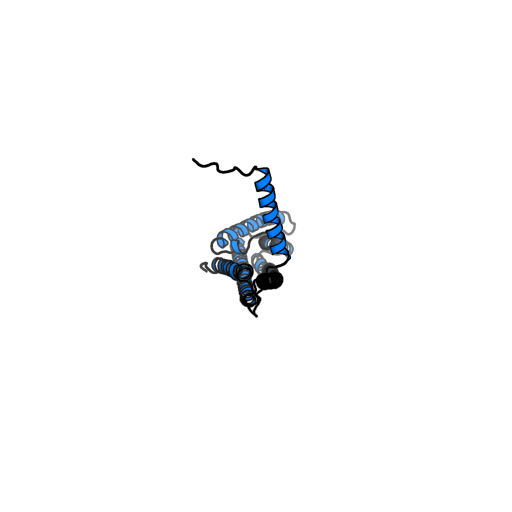30.202 1.00 87.62 162 LEU A O 1
ATOM 1325 N N . THR A 1 163 ? 11.988 9.922 -29.690 1.00 85.06 163 THR A N 1
ATOM 1326 C CA . THR A 1 163 ? 11.762 11.043 -30.615 1.00 85.06 163 THR A CA 1
ATOM 1327 C C . THR A 1 163 ? 12.567 12.283 -30.214 1.00 85.06 163 THR A C 1
ATOM 1329 O O . THR A 1 163 ? 13.015 13.048 -31.074 1.00 85.06 163 THR A O 1
ATOM 1332 N N . ALA A 1 164 ? 12.751 12.506 -28.911 1.00 82.25 164 ALA A N 1
ATOM 1333 C CA . ALA A 1 164 ? 13.537 13.614 -28.388 1.00 82.25 164 ALA A CA 1
ATOM 1334 C C . ALA A 1 164 ? 15.048 13.387 -28.558 1.00 82.25 164 ALA A C 1
ATOM 1336 O O . ALA A 1 164 ? 15.751 14.327 -28.928 1.00 82.25 164 ALA A O 1
ATOM 1337 N N . THR A 1 165 ? 15.550 12.165 -28.355 1.00 77.25 165 THR A N 1
ATOM 1338 C CA . THR A 1 165 ? 16.985 11.850 -28.489 1.00 77.25 165 THR A CA 1
ATOM 1339 C C . THR A 1 165 ? 17.481 11.962 -29.928 1.00 77.25 165 THR A C 1
ATOM 1341 O O . THR A 1 165 ? 18.591 12.432 -30.142 1.00 77.25 165 THR A O 1
ATOM 1344 N N . HIS A 1 166 ? 16.650 11.684 -30.936 1.00 70.12 166 HIS A N 1
ATOM 1345 C CA . HIS A 1 166 ? 17.011 11.944 -32.339 1.00 70.12 166 HIS A CA 1
ATOM 1346 C C . HIS A 1 166 ? 17.279 13.425 -32.660 1.00 70.12 166 HIS A C 1
ATOM 1348 O O . HIS A 1 166 ? 17.887 13.733 -33.684 1.00 70.12 166 HIS A O 1
ATOM 1354 N N . LYS A 1 167 ? 16.832 14.350 -31.802 1.00 70.44 167 LYS A N 1
ATOM 1355 C CA . LYS A 1 167 ? 17.066 15.794 -31.948 1.00 70.44 167 LYS A CA 1
ATOM 1356 C C . LYS A 1 167 ? 18.305 16.272 -31.188 1.00 70.44 167 LYS A C 1
ATOM 1358 O O . LYS A 1 167 ? 18.661 17.442 -31.318 1.00 70.44 167 LYS A O 1
ATOM 1363 N N . THR A 1 168 ? 18.937 15.420 -30.377 1.00 66.69 168 THR A N 1
ATOM 1364 C CA . THR A 1 168 ? 20.103 15.799 -29.571 1.00 66.69 168 THR A CA 1
ATOM 1365 C C . THR A 1 168 ? 21.409 15.537 -30.317 1.00 66.69 168 THR A C 1
ATOM 1367 O O . THR A 1 168 ? 21.535 14.643 -31.151 1.00 66.69 168 THR A O 1
ATOM 1370 N N . THR A 1 169 ? 22.422 16.344 -30.010 1.00 60.84 169 THR A N 1
ATOM 1371 C CA . THR A 1 169 ? 23.724 16.354 -30.693 1.00 60.84 169 THR A CA 1
ATOM 1372 C C . THR A 1 169 ? 24.599 15.135 -30.385 1.00 60.84 169 THR A C 1
ATOM 1374 O O . THR A 1 169 ? 25.626 14.948 -31.031 1.00 60.84 169 THR A O 1
ATOM 1377 N N . CYS A 1 170 ? 24.220 14.313 -29.401 1.00 63.34 170 CYS A N 1
ATOM 1378 C CA . CYS A 1 170 ? 25.031 13.203 -28.898 1.00 63.34 170 CYS A CA 1
ATOM 1379 C C . CYS A 1 170 ? 25.128 12.015 -29.873 1.00 63.34 170 CYS A C 1
ATOM 1381 O O . CYS A 1 170 ? 26.001 11.169 -29.698 1.00 63.34 170 CYS A O 1
ATOM 1383 N N . GLY A 1 171 ? 24.282 11.950 -30.914 1.00 58.47 171 GLY A N 1
ATOM 1384 C CA . GLY A 1 171 ? 24.370 10.924 -31.965 1.00 58.47 171 GLY A CA 1
ATOM 1385 C C . GLY A 1 171 ? 24.208 9.484 -31.458 1.00 58.47 171 GLY A C 1
ATOM 1386 O O . GLY A 1 171 ? 24.646 8.540 -32.116 1.00 58.47 171 GLY A O 1
ATOM 1387 N N . GLU A 1 172 ? 23.628 9.308 -30.271 1.00 65.31 172 GLU A N 1
ATOM 1388 C CA . GLU A 1 172 ? 23.435 8.007 -29.642 1.00 65.31 172 GLU A CA 1
ATOM 1389 C C . GLU A 1 172 ? 22.221 7.282 -30.220 1.00 65.31 172 GLU A C 1
ATOM 1391 O O . GLU A 1 172 ? 21.154 7.866 -30.409 1.00 65.31 172 GLU A O 1
ATOM 1396 N N . GLY A 1 173 ? 22.386 5.984 -30.477 1.00 70.44 173 GLY A N 1
ATOM 1397 C CA . GLY A 1 173 ? 21.291 5.092 -30.833 1.00 70.44 173 GLY A CA 1
ATOM 1398 C C . GLY A 1 173 ? 20.776 4.389 -29.586 1.00 70.44 173 GLY A C 1
ATOM 1399 O O . GLY A 1 173 ? 21.484 3.565 -29.012 1.00 70.44 173 GLY A O 1
ATOM 1400 N N . TYR A 1 174 ? 19.547 4.702 -29.189 1.00 80.88 174 TYR A N 1
ATOM 1401 C CA . TYR A 1 174 ? 18.829 3.959 -28.157 1.00 80.88 174 TYR A CA 1
ATOM 1402 C C . TYR A 1 174 ? 18.112 2.752 -28.780 1.00 80.88 174 TYR A C 1
ATOM 1404 O O . TYR A 1 174 ? 17.722 2.815 -29.950 1.00 80.88 174 TYR A O 1
ATOM 1412 N N . PRO A 1 175 ? 17.967 1.637 -28.042 1.00 87.25 175 PRO A N 1
ATOM 1413 C CA . PRO A 1 175 ? 17.341 0.432 -28.570 1.00 87.25 175 PRO A CA 1
ATOM 1414 C C . PRO A 1 175 ? 15.859 0.671 -28.887 1.00 87.25 175 PRO A C 1
ATOM 1416 O O . PRO A 1 175 ? 15.208 1.533 -28.304 1.00 87.25 175 PRO A O 1
ATOM 1419 N N . SER A 1 176 ? 15.295 -0.112 -29.806 1.00 89.88 176 SER A N 1
ATOM 1420 C CA . SER A 1 176 ? 13.842 -0.131 -29.974 1.00 89.88 176 SER A CA 1
ATOM 1421 C C . SER A 1 176 ? 13.170 -0.731 -28.736 1.00 89.88 176 SER A C 1
ATOM 1423 O O . SER A 1 176 ? 13.784 -1.478 -27.970 1.00 89.88 176 SER A O 1
ATOM 1425 N N . TRP A 1 177 ? 11.880 -0.439 -28.560 1.00 93.12 177 TRP A N 1
ATOM 1426 C CA . TRP A 1 177 ? 11.094 -0.998 -27.460 1.00 93.12 177 TRP A CA 1
ATOM 1427 C C . TRP A 1 177 ? 11.158 -2.529 -27.410 1.00 93.12 177 TRP A C 1
ATOM 1429 O O . TRP A 1 177 ? 11.352 -3.097 -26.339 1.00 93.12 177 TRP A O 1
ATOM 1439 N N . ASP A 1 178 ? 11.078 -3.194 -28.564 1.00 93.12 178 ASP A N 1
ATOM 1440 C CA . ASP A 1 178 ? 11.080 -4.659 -28.654 1.00 93.12 178 ASP A CA 1
ATOM 1441 C C . ASP A 1 178 ? 12.318 -5.290 -28.001 1.00 93.12 178 ASP A C 1
ATOM 1443 O O . ASP A 1 178 ? 12.221 -6.361 -27.407 1.00 93.12 178 ASP A O 1
ATOM 1447 N N . ILE A 1 179 ? 13.462 -4.598 -28.039 1.00 91.12 179 ILE A N 1
ATOM 1448 C CA . ILE A 1 179 ? 14.725 -5.062 -27.452 1.00 91.12 179 ILE A CA 1
ATOM 1449 C C . ILE A 1 179 ? 14.701 -4.973 -25.918 1.00 91.12 179 ILE A C 1
ATOM 1451 O O . ILE A 1 179 ? 15.235 -5.848 -25.240 1.00 91.12 179 ILE A O 1
ATOM 1455 N N . ILE A 1 180 ? 14.100 -3.920 -25.357 1.00 92.19 180 ILE A N 1
ATOM 1456 C CA . ILE A 1 180 ? 14.142 -3.637 -23.909 1.00 92.19 180 ILE A CA 1
ATOM 1457 C C . ILE A 1 180 ? 12.894 -4.095 -23.153 1.00 92.19 180 ILE A C 1
ATOM 1459 O O . ILE A 1 180 ? 12.948 -4.257 -21.933 1.00 92.19 180 ILE A O 1
ATOM 1463 N N . SER A 1 181 ? 11.780 -4.306 -23.855 1.00 93.88 181 SER A N 1
ATOM 1464 C CA . SER A 1 181 ? 10.452 -4.558 -23.283 1.00 93.88 181 SER A CA 1
ATOM 1465 C C . SER A 1 181 ? 10.453 -5.706 -22.275 1.00 93.88 181 SER A C 1
ATOM 1467 O O . SER A 1 181 ? 9.868 -5.591 -21.198 1.00 93.88 181 SER A O 1
ATOM 1469 N N . GLN A 1 182 ? 11.179 -6.786 -22.572 1.00 93.94 182 GLN A N 1
ATOM 1470 C CA . GLN A 1 182 ? 11.312 -7.929 -21.674 1.00 93.94 182 GLN A CA 1
ATOM 1471 C C . GLN A 1 182 ? 12.065 -7.567 -20.386 1.00 93.94 182 GLN A C 1
ATOM 1473 O O . GLN A 1 182 ? 11.639 -7.958 -19.300 1.00 93.94 182 GLN A O 1
ATOM 1478 N N . GLY A 1 183 ? 13.152 -6.796 -20.485 1.00 94.00 183 GLY A N 1
ATOM 1479 C CA . GLY A 1 183 ? 13.910 -6.328 -19.323 1.00 94.00 183 GLY A CA 1
ATOM 1480 C C . GLY A 1 183 ? 13.065 -5.431 -18.420 1.00 94.00 183 GLY A C 1
ATOM 1481 O O . GLY A 1 183 ? 13.028 -5.631 -17.207 1.00 94.00 183 GLY A O 1
ATOM 1482 N N . ILE A 1 184 ? 12.310 -4.505 -19.017 1.00 95.44 184 ILE A N 1
ATOM 1483 C CA . ILE A 1 184 ? 11.376 -3.639 -18.287 1.00 95.44 184 ILE A CA 1
ATOM 1484 C C . ILE A 1 184 ? 10.263 -4.456 -17.630 1.00 95.44 184 ILE A C 1
ATOM 1486 O O . ILE A 1 184 ? 9.977 -4.261 -16.452 1.00 95.44 184 ILE A O 1
ATOM 1490 N N . SER A 1 185 ? 9.680 -5.418 -18.346 1.00 95.56 185 SER A N 1
ATOM 1491 C CA . SER A 1 185 ? 8.663 -6.318 -17.797 1.00 95.56 185 SER A CA 1
ATOM 1492 C C . SER A 1 185 ? 9.172 -7.049 -16.546 1.00 95.56 185 SER A C 1
ATOM 1494 O O . SER A 1 185 ? 8.519 -7.016 -15.504 1.00 95.56 185 SER A O 1
ATOM 1496 N N . ILE A 1 186 ? 10.385 -7.613 -16.581 1.00 95.62 186 ILE A N 1
ATOM 1497 C CA . ILE A 1 186 ? 11.000 -8.281 -15.418 1.00 95.62 186 ILE A CA 1
ATOM 1498 C C . ILE A 1 186 ? 11.149 -7.321 -14.225 1.00 95.62 186 ILE A C 1
ATOM 1500 O O . ILE A 1 186 ? 10.872 -7.708 -13.082 1.00 95.62 186 ILE A O 1
ATOM 1504 N N . ILE A 1 187 ? 11.545 -6.068 -14.470 1.00 96.00 187 ILE A N 1
ATOM 1505 C CA . ILE A 1 187 ? 11.639 -5.031 -13.430 1.00 96.00 187 ILE A CA 1
ATOM 1506 C C . ILE A 1 187 ? 10.261 -4.757 -12.818 1.00 96.00 187 ILE A C 1
ATOM 1508 O O . ILE A 1 187 ? 10.137 -4.722 -11.593 1.00 96.00 187 ILE A O 1
ATOM 1512 N N . LEU A 1 188 ? 9.221 -4.617 -13.644 1.00 96.69 188 LEU A N 1
ATOM 1513 C CA . LEU A 1 188 ? 7.850 -4.375 -13.187 1.00 96.69 188 LEU A CA 1
ATOM 1514 C C . LEU A 1 188 ? 7.306 -5.533 -12.348 1.00 96.69 188 LEU A C 1
ATOM 1516 O O . LEU A 1 188 ? 6.767 -5.301 -11.267 1.00 96.69 188 LEU A O 1
ATOM 1520 N N . TYR A 1 189 ? 7.507 -6.778 -12.785 1.00 95.06 189 TYR A N 1
ATOM 1521 C CA . TYR A 1 189 ? 7.131 -7.956 -11.999 1.00 95.06 189 TYR A CA 1
ATOM 1522 C C . TYR A 1 189 ? 7.878 -8.010 -10.664 1.00 95.06 189 TYR A C 1
ATOM 1524 O O . TYR A 1 189 ? 7.282 -8.282 -9.621 1.00 95.06 189 TYR A O 1
ATOM 1532 N N . THR A 1 190 ? 9.175 -7.697 -10.668 1.00 95.12 190 THR A N 1
ATOM 1533 C CA . THR A 1 190 ? 9.987 -7.651 -9.445 1.00 95.12 190 THR A CA 1
ATOM 1534 C C . THR A 1 190 ? 9.488 -6.573 -8.484 1.00 95.12 190 THR A C 1
ATOM 1536 O O . THR A 1 190 ? 9.346 -6.826 -7.285 1.00 95.12 190 THR A O 1
ATOM 1539 N N . TRP A 1 191 ? 9.190 -5.378 -8.995 1.00 96.69 191 TRP A N 1
ATOM 1540 C CA . TRP A 1 191 ? 8.604 -4.287 -8.223 1.00 96.69 191 TRP A CA 1
ATOM 1541 C C . TRP A 1 191 ? 7.251 -4.681 -7.625 1.00 96.69 191 TRP A C 1
ATOM 1543 O O . TRP A 1 191 ? 7.045 -4.495 -6.424 1.00 96.69 191 TRP A O 1
ATOM 1553 N N . ALA A 1 192 ? 6.355 -5.257 -8.426 1.00 95.75 192 ALA A N 1
ATOM 1554 C CA . ALA A 1 192 ? 5.025 -5.659 -7.988 1.00 95.75 192 ALA A CA 1
ATOM 1555 C C . ALA A 1 192 ? 5.079 -6.740 -6.908 1.00 95.75 192 ALA A C 1
ATOM 1557 O O . ALA A 1 192 ? 4.416 -6.603 -5.882 1.00 95.75 192 ALA A O 1
ATOM 1558 N N . ASN A 1 193 ? 5.928 -7.757 -7.080 1.00 94.06 193 ASN A N 1
ATOM 1559 C CA . ASN A 1 193 ? 6.112 -8.814 -6.086 1.00 94.06 193 ASN A CA 1
ATOM 1560 C C . ASN A 1 193 ? 6.662 -8.263 -4.766 1.00 94.06 193 ASN A C 1
ATOM 1562 O O . ASN A 1 193 ? 6.053 -8.474 -3.721 1.00 94.06 193 ASN A O 1
ATOM 1566 N N . LYS A 1 194 ? 7.739 -7.464 -4.804 1.00 95.88 194 LYS A N 1
ATOM 1567 C CA . LYS A 1 194 ? 8.282 -6.815 -3.596 1.00 95.88 194 LYS A CA 1
ATOM 1568 C C . LYS A 1 194 ? 7.241 -5.917 -2.915 1.00 95.88 194 LYS A C 1
ATOM 1570 O O . LYS A 1 194 ? 7.150 -5.881 -1.690 1.00 95.88 194 LYS A O 1
ATOM 1575 N N . THR A 1 195 ? 6.448 -5.190 -3.702 1.00 96.25 195 THR A N 1
ATOM 1576 C CA . THR A 1 195 ? 5.384 -4.308 -3.197 1.00 96.25 195 THR A CA 1
ATOM 1577 C C . THR A 1 195 ? 4.283 -5.117 -2.517 1.00 96.25 195 THR A C 1
ATOM 1579 O O . THR A 1 195 ? 3.864 -4.783 -1.408 1.00 96.25 195 THR A O 1
ATOM 1582 N N . ARG A 1 196 ? 3.861 -6.221 -3.138 1.00 94.81 196 ARG A N 1
ATOM 1583 C CA . ARG A 1 196 ? 2.896 -7.167 -2.578 1.00 94.81 196 ARG A CA 1
ATOM 1584 C C . ARG A 1 196 ? 3.396 -7.770 -1.268 1.00 94.81 196 ARG A C 1
ATOM 1586 O O . ARG A 1 196 ? 2.655 -7.763 -0.291 1.00 94.81 196 ARG A O 1
ATOM 1593 N N . ASP A 1 197 ? 4.657 -8.189 -1.203 1.00 95.00 197 ASP A N 1
ATOM 1594 C CA . ASP A 1 197 ? 5.257 -8.760 0.009 1.00 95.00 197 ASP A CA 1
ATOM 1595 C C . ASP A 1 197 ? 5.262 -7.764 1.176 1.00 95.00 197 ASP A C 1
ATOM 1597 O O . ASP A 1 197 ? 4.926 -8.121 2.312 1.00 95.00 197 ASP A O 1
ATOM 1601 N N . VAL A 1 198 ? 5.585 -6.495 0.904 1.00 96.56 198 VAL A N 1
ATOM 1602 C CA . VAL A 1 198 ? 5.496 -5.407 1.891 1.00 96.56 198 VAL A CA 1
ATOM 1603 C C . VAL A 1 198 ? 4.057 -5.230 2.370 1.00 96.56 198 VAL A C 1
ATOM 1605 O O . VAL A 1 198 ? 3.820 -5.182 3.581 1.00 96.56 198 VAL A O 1
ATOM 1608 N N . ILE A 1 199 ? 3.090 -5.169 1.450 1.00 95.94 199 ILE A N 1
ATOM 1609 C CA . ILE A 1 199 ? 1.668 -5.040 1.792 1.00 95.94 199 ILE A CA 1
ATOM 1610 C C . ILE A 1 199 ? 1.225 -6.213 2.670 1.00 95.94 199 ILE A C 1
ATOM 1612 O O . ILE A 1 199 ? 0.627 -5.977 3.722 1.00 95.94 199 ILE A O 1
ATOM 1616 N N . CYS A 1 200 ? 1.542 -7.455 2.300 1.00 95.44 200 CYS A N 1
ATOM 1617 C CA . CYS A 1 200 ? 1.176 -8.636 3.080 1.00 95.44 200 CYS A CA 1
ATOM 1618 C C . CYS A 1 200 ? 1.817 -8.606 4.471 1.00 95.44 200 CYS A C 1
ATOM 1620 O O . CYS A 1 200 ? 1.133 -8.782 5.479 1.00 95.44 200 CYS A O 1
ATOM 1622 N N . THR A 1 201 ? 3.112 -8.301 4.555 1.00 96.38 201 THR A N 1
ATOM 1623 C CA . THR A 1 201 ? 3.848 -8.220 5.828 1.00 96.38 201 THR A CA 1
ATOM 1624 C C . THR A 1 201 ? 3.218 -7.209 6.784 1.00 96.38 201 THR A C 1
ATOM 1626 O O . THR A 1 201 ? 2.914 -7.534 7.932 1.00 96.38 201 THR A O 1
ATOM 1629 N N . ARG A 1 202 ? 2.947 -5.994 6.305 1.00 96.50 202 ARG A N 1
ATOM 1630 C CA . ARG A 1 202 ? 2.346 -4.925 7.114 1.00 96.50 202 ARG A CA 1
ATOM 1631 C C . ARG A 1 202 ? 0.871 -5.179 7.428 1.00 96.50 202 ARG A C 1
ATOM 1633 O O . ARG A 1 202 ? 0.392 -4.804 8.494 1.00 96.50 202 ARG A O 1
ATOM 1640 N N . THR A 1 203 ? 0.148 -5.863 6.545 1.00 96.31 203 THR A N 1
ATOM 1641 C CA . THR A 1 203 ? -1.235 -6.290 6.808 1.00 96.31 203 THR A CA 1
ATOM 1642 C C . THR A 1 203 ? -1.282 -7.325 7.936 1.00 96.31 203 THR A C 1
ATOM 1644 O O . THR A 1 203 ? -2.132 -7.227 8.820 1.00 96.31 203 THR A O 1
ATOM 1647 N N . ARG A 1 204 ? -0.322 -8.259 7.991 1.00 96.75 204 ARG A N 1
ATOM 1648 C CA . ARG A 1 204 ? -0.170 -9.181 9.130 1.00 96.75 204 ARG A CA 1
ATOM 1649 C C . ARG A 1 204 ? 0.191 -8.446 10.426 1.00 96.75 204 ARG A C 1
ATOM 1651 O O . ARG A 1 204 ? -0.379 -8.766 11.466 1.00 96.75 204 ARG A O 1
ATOM 1658 N N . GLU A 1 205 ? 1.059 -7.431 10.366 1.00 97.50 205 GLU A N 1
ATOM 1659 C CA . GLU A 1 205 ? 1.371 -6.552 11.512 1.00 97.50 205 GLU A CA 1
ATOM 1660 C C . GLU A 1 205 ? 0.103 -5.861 12.046 1.00 97.50 205 GLU A C 1
ATOM 1662 O O . GLU A 1 205 ? -0.137 -5.857 13.253 1.00 97.50 205 GLU A O 1
ATOM 1667 N N . LYS A 1 206 ? -0.771 -5.367 11.156 1.00 96.12 206 LYS A N 1
ATOM 1668 C CA . LYS A 1 206 ? -2.077 -4.811 11.545 1.00 96.12 206 LYS A CA 1
ATOM 1669 C C . LYS A 1 206 ? -2.985 -5.832 12.212 1.00 96.12 206 LYS A C 1
ATOM 1671 O O . LYS A 1 206 ? -3.571 -5.536 13.248 1.00 96.12 206 LYS A O 1
ATOM 1676 N N . ILE A 1 207 ? -3.109 -7.030 11.644 1.00 96.81 207 ILE A N 1
ATOM 1677 C CA . ILE A 1 207 ? -3.923 -8.100 12.240 1.00 96.81 207 ILE A CA 1
ATOM 1678 C C . ILE A 1 207 ? -3.413 -8.432 13.645 1.00 96.81 207 ILE A C 1
ATOM 1680 O O . ILE A 1 207 ? -4.214 -8.572 14.568 1.00 96.81 207 ILE A O 1
ATOM 1684 N N . PHE A 1 208 ? -2.094 -8.519 13.824 1.00 97.44 208 PHE A N 1
ATOM 1685 C CA . PHE A 1 208 ? -1.487 -8.738 15.133 1.00 97.44 208 PHE A CA 1
ATOM 1686 C C . PHE A 1 208 ? -1.824 -7.609 16.117 1.00 97.44 208 PHE A C 1
ATOM 1688 O O . PHE A 1 208 ? -2.265 -7.890 17.230 1.00 97.44 208 PHE A O 1
ATOM 1695 N N . LEU A 1 209 ? -1.702 -6.348 15.691 1.00 96.75 209 LEU A N 1
ATOM 1696 C CA . LEU A 1 209 ? -2.063 -5.176 16.492 1.00 96.75 209 LEU A CA 1
ATOM 1697 C C . LEU A 1 209 ? -3.530 -5.220 16.958 1.00 96.75 209 LEU A C 1
ATOM 1699 O O . LEU A 1 209 ? -3.822 -4.996 18.137 1.00 96.75 209 LEU A O 1
ATOM 1703 N N . TYR A 1 210 ? -4.453 -5.536 16.045 1.00 96.94 210 TYR A N 1
ATOM 1704 C CA . TYR A 1 210 ? -5.875 -5.670 16.360 1.00 96.94 210 TYR A CA 1
ATOM 1705 C C . TYR A 1 210 ? -6.123 -6.809 17.356 1.00 96.94 210 TYR A C 1
ATOM 1707 O O . TYR A 1 210 ? -6.791 -6.596 18.368 1.00 96.94 210 TYR A O 1
ATOM 1715 N N . LYS A 1 211 ? -5.533 -7.991 17.125 1.00 95.69 211 LYS A N 1
ATOM 1716 C CA . LYS A 1 211 ? -5.653 -9.152 18.025 1.00 95.69 211 LYS A CA 1
ATOM 1717 C C . LYS A 1 211 ? -5.126 -8.835 19.428 1.00 95.69 211 LYS A C 1
ATOM 1719 O O . LYS A 1 211 ? -5.813 -9.124 20.401 1.00 95.69 211 LYS A O 1
ATOM 1724 N N . ALA A 1 212 ? -3.974 -8.173 19.535 1.00 95.62 212 ALA A N 1
ATOM 1725 C CA . ALA A 1 212 ? -3.386 -7.768 20.815 1.00 95.62 212 ALA A CA 1
ATOM 1726 C C . ALA A 1 212 ? -4.231 -6.724 21.570 1.00 95.62 212 ALA A C 1
ATOM 1728 O O . ALA A 1 212 ? -4.188 -6.654 22.796 1.00 95.62 212 ALA A O 1
ATOM 1729 N N . SER A 1 213 ? -5.015 -5.918 20.851 1.00 94.06 213 SER A N 1
ATOM 1730 C CA . SER A 1 213 ? -5.867 -4.882 21.447 1.00 94.06 213 SER A CA 1
ATOM 1731 C C . SER A 1 213 ? -7.274 -5.368 21.801 1.00 94.06 213 SER A C 1
ATOM 1733 O O . SER A 1 213 ? -8.030 -4.630 22.429 1.00 94.06 213 SER A O 1
ATOM 1735 N N . ARG A 1 214 ? -7.637 -6.599 21.422 1.00 93.50 214 ARG A N 1
ATOM 1736 C CA . ARG A 1 214 ? -9.002 -7.130 21.519 1.00 93.50 214 ARG A CA 1
ATOM 1737 C C . ARG A 1 214 ? -9.565 -7.134 22.937 1.00 93.50 214 ARG A C 1
ATOM 1739 O O . ARG A 1 214 ? -10.698 -6.701 23.145 1.00 93.50 214 ARG A O 1
ATOM 1746 N N . ASP A 1 215 ? -8.762 -7.585 23.896 1.00 93.50 215 ASP A N 1
ATOM 1747 C CA . ASP A 1 215 ? -9.181 -7.748 25.294 1.00 93.50 215 ASP A CA 1
ATOM 1748 C C . ASP A 1 215 ? -9.181 -6.426 26.074 1.00 93.50 215 ASP A C 1
ATOM 1750 O O . ASP A 1 215 ? -9.652 -6.375 27.206 1.00 93.50 215 ASP A O 1
ATOM 1754 N N . ARG A 1 216 ? -8.693 -5.339 25.460 1.00 94.06 216 ARG A N 1
ATOM 1755 C CA . ARG A 1 216 ? -8.746 -3.994 26.045 1.00 94.06 216 ARG A CA 1
ATOM 1756 C C . ARG A 1 216 ? -10.149 -3.390 25.960 1.00 94.06 216 ARG A C 1
ATOM 1758 O O . ARG A 1 216 ? -10.471 -2.532 26.767 1.00 94.06 216 ARG A O 1
ATOM 1765 N N . PHE A 1 217 ? -10.967 -3.830 25.000 1.00 94.50 217 PHE A N 1
ATOM 1766 C CA . PHE A 1 217 ? -12.332 -3.335 24.823 1.00 94.50 217 PHE A CA 1
ATOM 1767 C C . PHE A 1 217 ? -13.302 -3.997 25.800 1.00 94.50 217 PHE A C 1
ATOM 1769 O O . PHE A 1 217 ? -13.409 -5.231 25.846 1.00 94.50 217 PHE A O 1
ATOM 1776 N N . ILE A 1 218 ? -14.052 -3.168 26.521 1.00 92.94 218 ILE A N 1
ATOM 1777 C CA . ILE A 1 218 ? -15.049 -3.586 27.508 1.00 92.94 218 ILE A CA 1
ATOM 1778 C C . ILE A 1 218 ? -16.345 -3.992 26.800 1.00 92.94 218 ILE A C 1
ATOM 1780 O O . ILE A 1 218 ? -16.911 -5.049 27.088 1.00 92.94 218 ILE A O 1
ATOM 1784 N N . LEU A 1 219 ? -16.808 -3.173 25.856 1.00 92.94 219 LEU A N 1
ATOM 1785 C CA . LEU A 1 219 ? -18.085 -3.346 25.182 1.00 92.94 219 LEU A CA 1
ATOM 1786 C C . LEU A 1 219 ? -17.954 -4.258 23.949 1.00 92.94 219 LEU A C 1
ATOM 1788 O O . LEU A 1 219 ? -17.100 -4.027 23.082 1.00 92.94 219 LEU A O 1
ATOM 1792 N N . PRO A 1 220 ? -18.827 -5.275 23.807 1.00 93.62 220 PRO A N 1
ATOM 1793 C CA . PRO A 1 220 ? -18.803 -6.180 22.659 1.00 93.62 220 PRO A CA 1
ATOM 1794 C C . PRO A 1 220 ? -18.974 -5.469 21.314 1.00 93.62 220 PRO A C 1
ATOM 1796 O O . PRO A 1 220 ? -18.350 -5.865 20.330 1.00 93.62 220 PRO A O 1
ATOM 1799 N N . GLU A 1 221 ? -19.793 -4.416 21.257 1.00 93.06 221 GLU A N 1
ATOM 1800 C CA . GLU A 1 221 ? -20.010 -3.637 20.039 1.00 93.06 221 GLU A CA 1
ATOM 1801 C C . GLU A 1 221 ? -18.722 -2.968 19.546 1.00 93.06 221 GLU A C 1
ATOM 1803 O O . GLU A 1 221 ? -18.397 -3.074 18.364 1.00 93.06 221 GLU A O 1
ATOM 1808 N N . PHE A 1 222 ? -17.942 -2.367 20.450 1.00 93.75 222 PHE A N 1
ATOM 1809 C CA . PHE A 1 222 ? -16.680 -1.716 20.106 1.00 93.75 222 PHE A CA 1
ATOM 1810 C C . PHE A 1 222 ? -15.616 -2.730 19.711 1.00 93.75 222 PHE A C 1
ATOM 1812 O O . PHE A 1 222 ? -14.869 -2.481 18.762 1.00 93.75 222 PHE A O 1
ATOM 1819 N N . ARG A 1 223 ? -15.573 -3.886 20.385 1.00 95.25 223 ARG A N 1
ATOM 1820 C CA . ARG A 1 223 ? -14.691 -4.996 20.010 1.00 95.25 223 ARG A CA 1
ATOM 1821 C C . ARG A 1 223 ? -14.988 -5.475 18.591 1.00 95.25 223 ARG A C 1
ATOM 1823 O O . ARG A 1 223 ? -14.070 -5.597 17.784 1.00 95.25 223 ARG A O 1
ATOM 1830 N N . LYS A 1 224 ? -16.265 -5.670 18.258 1.00 95.06 224 LYS A N 1
ATOM 1831 C CA . LYS A 1 224 ? -16.665 -6.099 16.919 1.00 95.06 224 LYS A CA 1
ATOM 1832 C C . LYS A 1 224 ? -16.226 -5.090 15.855 1.00 95.06 224 LYS A C 1
ATOM 1834 O O . LYS A 1 224 ? -15.484 -5.445 14.946 1.00 95.06 224 LYS A O 1
ATOM 1839 N N . THR A 1 225 ? -16.622 -3.826 15.996 1.00 94.94 225 THR A N 1
ATOM 1840 C CA . THR A 1 225 ? -16.399 -2.819 14.945 1.00 94.94 225 THR A CA 1
ATOM 1841 C C . THR A 1 225 ? -14.951 -2.345 14.848 1.00 94.94 225 THR A C 1
ATOM 1843 O O . THR A 1 225 ? -14.511 -1.934 13.777 1.00 94.94 225 THR A O 1
ATOM 1846 N N . SER A 1 226 ? -14.207 -2.347 15.959 1.00 94.31 226 SER A N 1
ATOM 1847 C CA . SER A 1 226 ? -12.850 -1.778 16.022 1.00 94.31 226 SER A CA 1
ATOM 1848 C C . SER A 1 226 ? -11.745 -2.824 15.892 1.00 94.31 226 SER A C 1
ATOM 1850 O O . SER A 1 226 ? -10.601 -2.452 15.631 1.00 94.31 226 SER A O 1
ATOM 1852 N N . VAL A 1 227 ? -12.063 -4.109 16.082 1.00 95.69 227 VAL A N 1
ATOM 1853 C CA . VAL A 1 227 ? -11.088 -5.208 16.067 1.00 95.69 227 VAL A CA 1
ATOM 1854 C C . VAL A 1 227 ? -11.523 -6.323 15.124 1.00 95.69 227 VAL A C 1
ATOM 1856 O O . VAL A 1 227 ? -10.821 -6.577 14.147 1.00 95.69 227 VAL A O 1
ATOM 1859 N N . ASP A 1 228 ? -12.667 -6.963 15.373 1.00 95.56 228 ASP A N 1
ATOM 1860 C CA . ASP A 1 228 ? -13.045 -8.179 14.640 1.00 95.56 228 ASP A CA 1
ATOM 1861 C C . ASP A 1 228 ? -13.333 -7.884 13.148 1.00 95.56 228 ASP A C 1
ATOM 1863 O O . ASP A 1 228 ? -12.778 -8.549 12.271 1.00 95.56 228 ASP A O 1
ATOM 1867 N N . ASP A 1 229 ? -14.108 -6.837 12.837 1.00 96.44 229 ASP A N 1
ATOM 1868 C CA . ASP A 1 229 ? -14.416 -6.446 11.452 1.00 96.44 229 ASP A CA 1
ATOM 1869 C C . ASP A 1 229 ? -13.147 -6.002 10.674 1.00 96.44 229 ASP A C 1
ATOM 1871 O O . ASP A 1 229 ? -12.932 -6.474 9.549 1.00 96.44 229 ASP A O 1
ATOM 1875 N N . PRO A 1 230 ? -12.245 -5.158 11.230 1.00 96.38 230 PRO A N 1
ATOM 1876 C CA . PRO A 1 230 ? -10.952 -4.874 10.606 1.00 96.38 230 PRO A CA 1
ATOM 1877 C C . PRO A 1 230 ? -10.063 -6.103 10.395 1.00 96.38 230 PRO A C 1
ATOM 1879 O O . PRO A 1 230 ? -9.377 -6.166 9.373 1.00 96.38 230 PRO A O 1
ATOM 1882 N N . ILE A 1 231 ? -10.044 -7.070 11.320 1.00 96.75 231 ILE A N 1
ATOM 1883 C CA . ILE A 1 231 ? -9.287 -8.319 11.141 1.00 96.75 231 ILE A CA 1
ATOM 1884 C C . ILE A 1 231 ? -9.818 -9.071 9.923 1.00 96.75 231 ILE A C 1
ATOM 1886 O O . ILE A 1 231 ? -9.035 -9.350 9.018 1.00 96.75 231 ILE A O 1
ATOM 1890 N N . LEU A 1 232 ? -11.133 -9.306 9.852 1.00 96.44 232 LEU A N 1
ATOM 1891 C CA . LEU A 1 232 ? -11.766 -10.006 8.729 1.00 96.44 232 LEU A CA 1
ATOM 1892 C C . LEU A 1 232 ? -11.463 -9.323 7.392 1.00 96.44 232 LEU A C 1
ATOM 1894 O O . LEU A 1 232 ? -11.105 -9.978 6.413 1.00 96.44 232 LEU A O 1
ATOM 1898 N N . LYS A 1 233 ? -11.541 -7.988 7.355 1.00 95.00 233 LYS A N 1
ATOM 1899 C CA . LYS A 1 233 ? -11.198 -7.205 6.162 1.00 95.00 233 LYS A CA 1
ATOM 1900 C C . LYS A 1 233 ? -9.738 -7.407 5.738 1.00 95.00 233 LYS A C 1
ATOM 1902 O O . LYS A 1 233 ? -9.462 -7.578 4.553 1.00 95.00 233 LYS A O 1
ATOM 1907 N N . ASN A 1 234 ? -8.800 -7.369 6.684 1.00 94.94 234 ASN A N 1
ATOM 1908 C CA . ASN A 1 234 ? -7.374 -7.534 6.391 1.00 94.94 234 ASN A CA 1
ATOM 1909 C C . ASN A 1 234 ? -7.016 -8.977 6.008 1.00 94.94 234 ASN A C 1
ATOM 1911 O O . ASN A 1 234 ? -6.189 -9.172 5.121 1.00 94.94 234 ASN A O 1
ATOM 1915 N N . GLU A 1 235 ? -7.659 -9.976 6.612 1.00 95.00 235 GLU A N 1
ATOM 1916 C CA . GLU A 1 235 ? -7.529 -11.381 6.208 1.00 95.00 235 GLU A CA 1
ATOM 1917 C C . GLU A 1 235 ? -8.043 -11.586 4.773 1.00 95.00 235 GLU A C 1
ATOM 1919 O O . GLU A 1 235 ? -7.371 -12.231 3.970 1.00 95.00 235 GLU A O 1
ATOM 1924 N N . GLY A 1 236 ? -9.152 -10.936 4.398 1.00 93.75 236 GLY A N 1
ATOM 1925 C CA . GLY A 1 236 ? -9.635 -10.906 3.014 1.00 93.75 236 GLY A CA 1
ATOM 1926 C C . GLY A 1 236 ? -8.618 -10.320 2.026 1.00 93.75 236 GLY A C 1
ATOM 1927 O O . GLY A 1 236 ? -8.403 -10.888 0.954 1.00 93.75 236 GLY A O 1
ATOM 1928 N N . TYR A 1 237 ? -7.932 -9.231 2.395 1.00 92.38 237 TYR A N 1
ATOM 1929 C CA . TYR A 1 237 ? -6.853 -8.683 1.565 1.00 92.38 237 TYR A CA 1
ATOM 1930 C C . TYR A 1 237 ? -5.693 -9.667 1.399 1.00 92.38 237 TYR A C 1
ATOM 1932 O O . TYR A 1 237 ? -5.234 -9.860 0.275 1.00 92.38 237 TYR A O 1
ATOM 1940 N N . LEU A 1 238 ? -5.240 -10.318 2.476 1.00 93.62 238 LEU A N 1
ATOM 1941 C CA . LEU A 1 238 ? -4.158 -11.306 2.394 1.00 93.62 238 LEU A CA 1
ATOM 1942 C C . LEU A 1 238 ? -4.510 -12.449 1.444 1.00 93.62 238 LEU A C 1
ATOM 1944 O O . LEU A 1 238 ? -3.713 -12.769 0.569 1.00 93.62 238 LEU A O 1
ATOM 1948 N N . LEU A 1 239 ? -5.725 -12.992 1.544 1.00 91.56 239 LEU A N 1
ATOM 1949 C CA . LEU A 1 239 ? -6.195 -14.046 0.643 1.00 91.56 239 LEU A CA 1
ATOM 1950 C C . LEU A 1 239 ? -6.165 -13.603 -0.825 1.00 91.56 239 LEU A C 1
ATOM 1952 O O . LEU A 1 239 ? -5.726 -14.364 -1.682 1.00 91.56 239 LEU A O 1
ATOM 1956 N N . SER A 1 240 ? -6.578 -12.366 -1.121 1.00 91.00 240 SER A N 1
ATOM 1957 C CA . SER A 1 240 ? -6.573 -11.840 -2.496 1.00 91.00 240 SER A CA 1
ATOM 1958 C C . SER A 1 240 ? -5.169 -11.619 -3.076 1.00 91.00 240 SER A C 1
ATOM 1960 O O . SER A 1 240 ? -4.985 -11.684 -4.293 1.00 91.00 240 SER A O 1
ATOM 1962 N N . LEU A 1 241 ? -4.183 -11.356 -2.215 1.00 90.06 241 LEU A N 1
ATOM 1963 C CA . LEU A 1 241 ? -2.797 -11.090 -2.603 1.00 90.06 241 LEU A CA 1
ATOM 1964 C C . LEU A 1 241 ? -1.970 -12.383 -2.684 1.00 90.06 241 LEU A C 1
ATOM 1966 O O . LEU A 1 241 ? -1.136 -12.523 -3.575 1.00 90.06 241 LEU A O 1
ATOM 1970 N N . GLU A 1 242 ? -2.202 -13.327 -1.770 1.00 84.38 242 GLU A N 1
ATOM 1971 C CA . GLU A 1 242 ? -1.449 -14.584 -1.648 1.00 84.38 242 GLU A CA 1
ATOM 1972 C C . GLU A 1 242 ? -2.063 -15.739 -2.449 1.00 84.38 242 GLU A C 1
ATOM 1974 O O . GLU A 1 242 ? -1.352 -16.665 -2.822 1.00 84.38 242 GLU A O 1
ATOM 1979 N N . GLY A 1 243 ? -3.369 -15.701 -2.730 1.00 64.38 243 GLY A N 1
ATOM 1980 C CA . GLY A 1 243 ? -4.132 -16.809 -3.318 1.00 64.38 243 GLY A CA 1
ATOM 1981 C C . GLY A 1 243 ? -3.943 -17.045 -4.820 1.00 64.38 243 GLY A C 1
ATOM 1982 O O . GLY A 1 243 ? -4.762 -17.731 -5.426 1.00 64.38 243 GLY A O 1
ATOM 1983 N N . GLY A 1 244 ? -2.910 -16.471 -5.434 1.00 51.84 244 GLY A N 1
ATOM 1984 C CA . GLY A 1 244 ? -2.648 -16.587 -6.865 1.00 51.84 244 GLY A CA 1
ATOM 1985 C C . GLY A 1 244 ? -1.528 -17.565 -7.216 1.00 51.84 244 GLY A C 1
ATOM 1986 O O . GLY A 1 244 ? -0.523 -17.548 -6.507 1.00 51.84 244 GLY A O 1
ATOM 1987 N N . PRO A 1 245 ? -1.631 -18.387 -8.284 1.00 35.78 245 PRO A N 1
ATOM 1988 C CA . PRO A 1 245 ? -0.503 -19.147 -8.808 1.00 35.78 245 PRO A CA 1
ATOM 1989 C C . PRO A 1 245 ? 0.726 -18.260 -9.020 1.00 35.78 245 PRO A C 1
ATOM 1991 O O . PRO A 1 245 ? 0.640 -17.168 -9.587 1.00 35.78 245 PRO A O 1
ATOM 1994 N N . VAL A 1 246 ? 1.847 -18.775 -8.513 1.00 41.41 246 VAL A N 1
ATOM 1995 C CA . VAL A 1 246 ? 3.215 -18.358 -8.840 1.00 41.41 246 VAL A CA 1
ATOM 1996 C C . VAL A 1 246 ? 3.498 -18.671 -10.301 1.00 41.41 246 VAL A C 1
ATOM 1998 O O . VAL A 1 246 ? 3.120 -19.785 -10.733 1.00 41.41 246 VAL A O 1
#

Foldseek 3Di:
DDDPPDDPPVNVVVVVVVVVVVVVCCVVVFDQPDDPPDGDTPVVVVVVVVVVVVVVVVVVVVLVVQLVVLLVVLVVVLVVLVVVLLVQLLVLLVVCLVLQCVLFVVQDPDCVLSVVLSVVLSVLSNCCSVPHPLLQCLFQVRVVVSLVVSLVVSLVVVVVSQVVVVVDPPPTDGDHCVSRSVSSSVSSVVSSVSSLVSLLV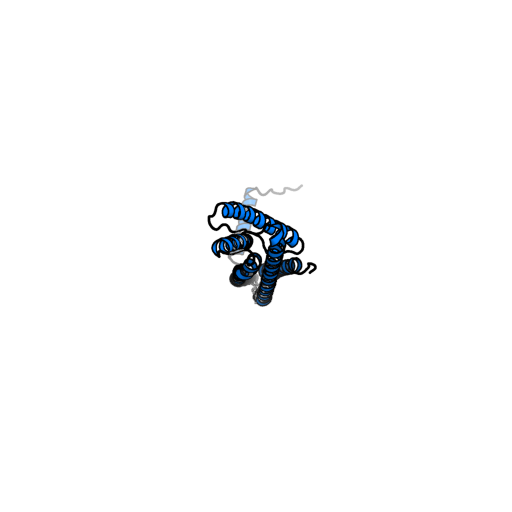SLVVSLVSLVVSLVSRPDPVSSCVRRVVSNVVSVVSNCRNVVHDD